Protein AF-A0A7C1VDJ4-F1 (afdb_monomer_lite)

Foldseek 3Di:
DEAEDADDQVPDQFQEEEAEDALQLDQDDDRSVVCCVVQVVVSVVSVVCSVVSNDDQLAWDWDQRPDPPNRIYIYQHQYHDLQAAGDVVSLLSSLVNVLVVCVVVVGAEYEYEQRRPDSNPDDSVSSVVSNCVSCVVVVVRHHYYYHDPPRPPVPPPPLVPPQDQDLLNLQLLVVLVVCVVVVDFDFPLNSQVSSVVSVVVPDPPVFDWDQDPSGTDGPCVLVVVSSCDSHAWHWDNVDPDRGTTIDGDPDDDVNVVSVVSNVVVVVVVVVVVVVVVD

Structure (mmCIF, N/CA/C/O backbone):
data_AF-A0A7C1VDJ4-F1
#
_entry.id   AF-A0A7C1VDJ4-F1
#
loop_
_atom_site.group_PDB
_atom_site.id
_atom_site.type_symbol
_atom_site.label_atom_id
_atom_site.label_alt_id
_atom_site.label_comp_id
_atom_site.label_asym_id
_atom_site.label_entity_id
_atom_site.label_seq_id
_atom_site.pdbx_PDB_ins_code
_atom_site.Cartn_x
_atom_site.Cartn_y
_atom_site.Cartn_z
_atom_site.occupancy
_atom_site.B_iso_or_equiv
_atom_site.auth_seq_id
_atom_site.auth_comp_id
_atom_site.auth_asym_id
_atom_site.auth_atom_id
_atom_site.pdbx_PDB_model_num
ATOM 1 N N . MET A 1 1 ? -9.785 18.356 2.093 1.00 86.88 1 MET A N 1
ATOM 2 C CA . MET A 1 1 ? -10.284 18.302 0.698 1.00 86.88 1 MET A CA 1
ATOM 3 C C . MET A 1 1 ? -10.187 16.862 0.212 1.00 86.88 1 MET A C 1
ATOM 5 O O . MET A 1 1 ? -9.186 16.226 0.522 1.00 86.88 1 MET A O 1
ATOM 9 N N . LEU A 1 2 ? -11.182 16.347 -0.523 1.00 96.06 2 LEU A N 1
ATOM 10 C CA . LEU A 1 2 ? -11.165 14.986 -1.083 1.00 96.06 2 LEU A CA 1
ATOM 11 C C . LEU A 1 2 ? -10.738 15.019 -2.556 1.00 96.06 2 LEU A C 1
ATOM 13 O O . LEU A 1 2 ? -11.288 15.781 -3.349 1.00 96.06 2 LEU A O 1
ATOM 17 N N . ARG A 1 3 ? -9.733 14.216 -2.921 1.00 96.50 3 ARG A N 1
ATOM 18 C CA . ARG A 1 3 ? -9.173 14.142 -4.278 1.00 96.50 3 ARG A CA 1
ATOM 19 C C . ARG A 1 3 ? -9.035 12.700 -4.744 1.00 96.50 3 ARG A C 1
ATOM 21 O O . ARG A 1 3 ? -8.789 11.799 -3.946 1.00 96.50 3 ARG A O 1
ATOM 28 N N . TYR A 1 4 ? -9.126 12.513 -6.056 1.00 92.06 4 TYR A N 1
ATOM 29 C CA . TYR A 1 4 ? -8.889 11.237 -6.722 1.00 92.06 4 TYR A CA 1
ATOM 30 C C . TYR A 1 4 ? -7.533 11.229 -7.417 1.00 92.06 4 TYR A C 1
ATOM 32 O O . TYR A 1 4 ? -7.105 12.240 -7.971 1.00 92.06 4 TYR A O 1
ATOM 40 N N . THR A 1 5 ? -6.862 10.081 -7.405 1.00 90.25 5 THR A N 1
ATOM 41 C CA . THR A 1 5 ? -5.617 9.873 -8.145 1.00 90.25 5 THR A CA 1
ATOM 42 C C . THR A 1 5 ? -5.463 8.423 -8.594 1.00 90.25 5 THR A C 1
ATOM 44 O O . THR A 1 5 ? -6.216 7.537 -8.196 1.00 90.25 5 THR A O 1
ATOM 47 N N . THR A 1 6 ? -4.446 8.165 -9.407 1.00 86.25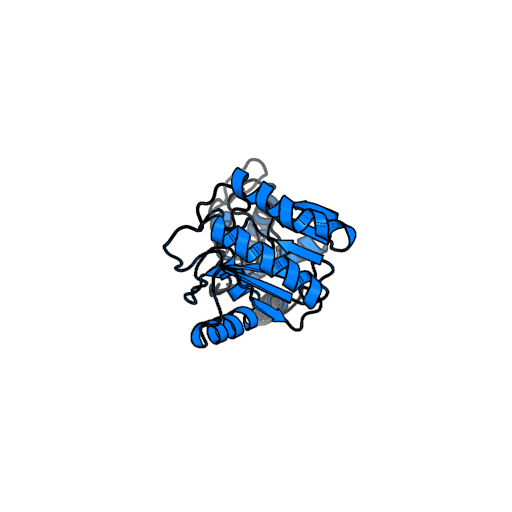 6 THR A N 1
ATOM 48 C CA . THR A 1 6 ? -3.985 6.820 -9.759 1.00 86.25 6 THR A CA 1
ATOM 49 C C . THR A 1 6 ? -2.490 6.728 -9.470 1.00 86.25 6 THR A C 1
ATOM 51 O O . THR A 1 6 ? -1.779 7.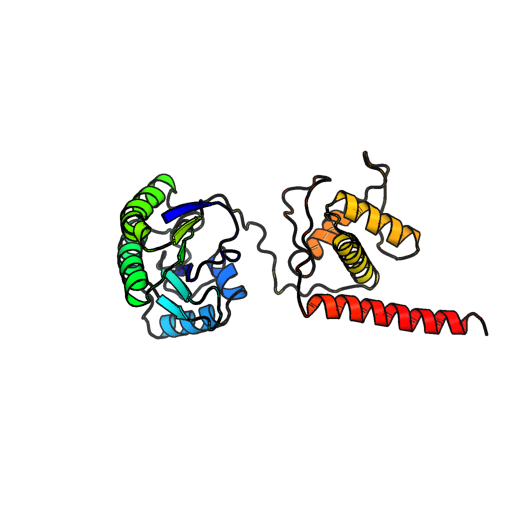729 -9.542 1.00 86.25 6 THR A O 1
ATOM 54 N N . GLY A 1 7 ? -1.983 5.545 -9.126 1.00 82.38 7 GLY A N 1
ATOM 55 C CA . GLY A 1 7 ? -0.563 5.383 -8.815 1.00 82.38 7 GLY A CA 1
ATOM 56 C C . GLY A 1 7 ? -0.295 4.428 -7.661 1.00 82.38 7 GLY A C 1
ATOM 57 O O . GLY A 1 7 ? -1.191 3.734 -7.179 1.00 82.38 7 GLY A O 1
ATOM 58 N N . ASN A 1 8 ? 0.959 4.416 -7.214 1.00 85.00 8 ASN A N 1
ATOM 59 C CA . ASN A 1 8 ? 1.379 3.632 -6.065 1.00 85.00 8 ASN A CA 1
ATOM 60 C C . ASN A 1 8 ? 1.047 4.382 -4.771 1.00 85.00 8 ASN A C 1
ATOM 62 O O . ASN A 1 8 ? 1.641 5.413 -4.479 1.00 85.00 8 ASN A O 1
ATOM 66 N N . ILE A 1 9 ? 0.150 3.838 -3.954 1.00 92.06 9 ILE A N 1
ATOM 67 C CA . ILE A 1 9 ? -0.199 4.436 -2.659 1.00 92.06 9 ILE A CA 1
ATOM 68 C C . ILE A 1 9 ? 0.998 4.584 -1.710 1.00 92.06 9 ILE A C 1
ATOM 70 O O . ILE A 1 9 ? 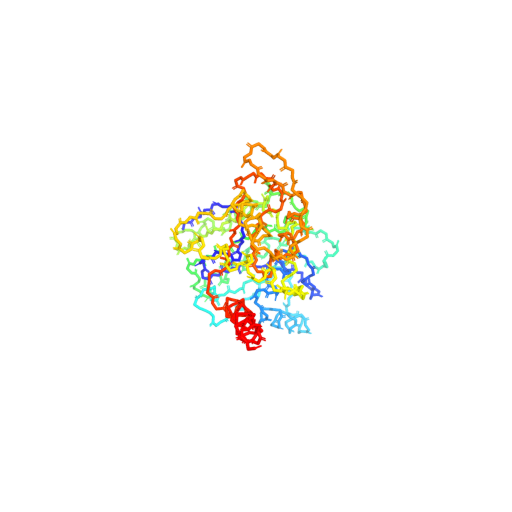1.020 5.499 -0.896 1.00 92.06 9 ILE A O 1
ATOM 74 N N . LEU A 1 10 ? 2.018 3.725 -1.835 1.00 89.50 10 LEU A N 1
ATOM 75 C CA . LEU A 1 10 ? 3.226 3.788 -1.009 1.00 89.50 10 LEU A CA 1
ATOM 76 C C . LEU A 1 10 ? 4.110 5.004 -1.317 1.00 89.50 10 LEU A C 1
ATOM 78 O O . LEU A 1 10 ? 5.011 5.289 -0.537 1.00 89.50 10 LEU A O 1
ATOM 82 N N . SER A 1 11 ? 3.892 5.695 -2.442 1.00 86.19 11 SER A N 1
ATOM 83 C CA . SER A 1 11 ? 4.585 6.950 -2.763 1.00 86.19 11 SER A CA 1
ATOM 84 C C . SER A 1 11 ? 3.803 8.188 -2.328 1.00 86.19 11 SER A C 1
ATOM 86 O O . SER A 1 11 ? 4.120 9.284 -2.773 1.00 86.19 11 SER A O 1
ATOM 88 N N . SER A 1 12 ? 2.733 8.023 -1.551 1.00 88.50 12 SER A N 1
ATOM 89 C CA . SER A 1 12 ? 1.979 9.152 -1.022 1.00 88.50 12 SER A CA 1
ATOM 90 C C . SER A 1 12 ? 2.692 9.767 0.178 1.00 88.50 12 SER A C 1
ATOM 92 O O . SER A 1 12 ? 3.074 9.054 1.104 1.00 88.50 12 SER A O 1
ATOM 94 N N . ASP A 1 13 ? 2.761 11.097 0.191 1.00 91.31 13 ASP A N 1
ATOM 95 C CA . ASP A 1 13 ? 3.322 11.886 1.291 1.00 91.31 13 ASP A CA 1
ATOM 96 C C . ASP A 1 13 ? 2.289 12.218 2.393 1.00 91.31 13 ASP A C 1
ATOM 98 O O . ASP A 1 13 ? 2.483 13.137 3.189 1.00 91.31 13 ASP A O 1
ATOM 102 N N . ASN A 1 14 ? 1.177 11.477 2.454 1.00 96.00 14 ASN A N 1
ATOM 103 C CA . ASN A 1 14 ? 0.144 11.682 3.468 1.00 96.00 14 ASN A CA 1
ATOM 104 C C . ASN A 1 14 ? 0.548 11.080 4.821 1.00 96.00 14 ASN A C 1
ATOM 106 O O . ASN A 1 14 ? 1.234 10.059 4.893 1.00 96.00 14 ASN A O 1
ATOM 110 N N . GLN A 1 15 ? 0.070 11.694 5.905 1.00 97.75 15 GLN A N 1
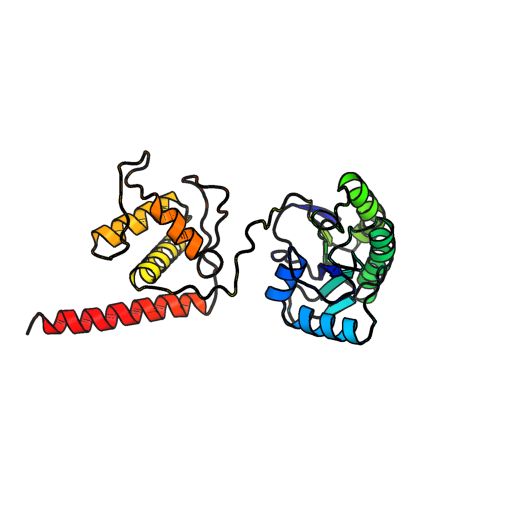ATOM 111 C CA . GLN A 1 15 ? 0.368 11.301 7.282 1.00 97.75 15 GLN A CA 1
ATOM 112 C C . GLN A 1 15 ? -0.048 9.852 7.565 1.00 97.75 15 GLN A C 1
ATOM 114 O O . GLN A 1 15 ? 0.661 9.138 8.275 1.00 97.75 15 GLN A O 1
ATOM 119 N N . ALA A 1 16 ? -1.171 9.408 6.998 1.00 98.56 16 ALA A N 1
ATOM 120 C CA . ALA A 1 16 ? -1.655 8.042 7.124 1.00 98.56 16 ALA A CA 1
ATOM 121 C C . ALA A 1 16 ? -1.856 7.357 5.767 1.00 98.56 16 ALA A C 1
ATOM 123 O O . ALA A 1 16 ? -2.419 7.938 4.838 1.00 98.56 16 ALA A O 1
ATOM 124 N N . LEU A 1 17 ? -1.476 6.080 5.666 1.00 98.62 17 LEU A N 1
ATOM 125 C CA . LEU A 1 17 ? -1.807 5.237 4.510 1.00 98.62 17 LEU A CA 1
ATOM 126 C C . LEU A 1 17 ? -2.679 4.056 4.933 1.00 98.62 17 LEU A C 1
ATOM 128 O O . LEU A 1 17 ? -2.393 3.376 5.922 1.00 98.62 17 LEU A O 1
ATOM 132 N N . VAL A 1 18 ? -3.711 3.761 4.147 1.00 98.69 18 VAL A N 1
ATOM 133 C CA . VAL A 1 18 ? -4.588 2.612 4.387 1.00 98.69 18 VAL A CA 1
ATOM 134 C C . VAL A 1 18 ? -4.088 1.377 3.637 1.00 98.69 18 VAL A C 1
ATOM 136 O O . VAL A 1 18 ? -3.919 1.383 2.418 1.00 98.69 18 VAL A O 1
ATOM 139 N N . ASN A 1 19 ? -3.919 0.281 4.371 1.00 98.06 19 ASN A N 1
ATOM 140 C CA . ASN A 1 19 ? -3.577 -1.040 3.857 1.00 98.06 19 ASN A CA 1
ATOM 141 C C . ASN A 1 19 ? -4.794 -1.969 3.928 1.00 98.06 19 ASN A C 1
ATOM 143 O O . ASN A 1 19 ? -5.348 -2.177 5.002 1.00 98.06 19 ASN A O 1
ATOM 147 N N . THR A 1 20 ? -5.209 -2.598 2.826 1.00 96.50 20 THR A N 1
ATOM 148 C CA . THR A 1 20 ? -6.323 -3.561 2.882 1.00 96.50 20 THR A CA 1
ATOM 149 C C . THR A 1 20 ? -5.832 -4.950 3.284 1.00 96.50 20 THR A C 1
ATOM 151 O O . THR A 1 20 ? -5.082 -5.579 2.537 1.00 96.50 20 THR A O 1
ATOM 154 N N . VAL A 1 21 ? -6.323 -5.479 4.402 1.00 97.19 21 VAL A N 1
ATOM 155 C CA . VAL A 1 21 ? -5.896 -6.776 4.954 1.00 97.19 21 VAL A CA 1
ATOM 156 C C . VAL A 1 21 ? -7.051 -7.780 5.033 1.00 97.19 21 VAL A C 1
ATOM 158 O O . VAL A 1 21 ? -8.202 -7.475 4.703 1.00 97.19 21 VAL A O 1
ATOM 161 N N . ASN A 1 22 ? -6.737 -9.009 5.447 1.00 96.94 22 ASN A N 1
ATOM 162 C CA . ASN A 1 22 ? -7.727 -9.998 5.879 1.00 96.94 22 ASN A CA 1
ATOM 163 C C . ASN A 1 22 ? -7.675 -10.201 7.403 1.00 96.94 22 ASN A C 1
ATOM 165 O O . ASN A 1 22 ? -6.884 -9.551 8.079 1.00 96.94 22 ASN A O 1
ATOM 169 N N . THR A 1 23 ? -8.492 -11.097 7.953 1.00 96.25 23 THR A N 1
ATOM 170 C CA . THR A 1 23 ? -8.506 -11.405 9.395 1.00 96.25 23 THR A CA 1
ATOM 171 C C . THR A 1 23 ? -7.812 -12.731 9.727 1.00 96.25 23 THR A C 1
ATOM 173 O O . THR A 1 23 ? -8.034 -13.272 10.802 1.00 96.25 23 THR A O 1
ATOM 176 N N . VAL A 1 24 ? -7.025 -13.302 8.804 1.00 94.94 24 VAL A N 1
ATOM 177 C CA . VAL A 1 24 ? -6.322 -14.591 8.992 1.00 94.94 24 VAL A CA 1
ATOM 178 C C . VAL A 1 24 ? -4.799 -14.475 8.860 1.00 94.94 24 VAL A C 1
ATOM 180 O O . VAL A 1 24 ? -4.116 -15.483 8.719 1.00 94.94 24 VAL A O 1
ATOM 183 N N . GLY A 1 25 ? -4.249 -13.257 8.870 1.00 92.62 25 GLY A N 1
ATOM 184 C CA . GLY A 1 25 ? -2.805 -13.037 8.978 1.00 92.62 25 GLY A CA 1
ATOM 185 C C . GLY A 1 25 ? -2.019 -13.138 7.671 1.00 92.62 25 GLY A C 1
ATOM 186 O O . GLY A 1 25 ? -0.794 -13.190 7.701 1.00 92.62 25 GLY A O 1
ATOM 187 N N . VAL A 1 26 ? -2.665 -13.165 6.500 1.00 90.56 26 VAL A N 1
ATOM 188 C CA . VAL A 1 26 ? -1.950 -13.419 5.232 1.00 90.56 26 VAL A CA 1
ATOM 189 C C . VAL A 1 26 ? -1.782 -12.152 4.392 1.00 90.56 26 VAL A C 1
ATOM 191 O O . VAL A 1 26 ? -2.720 -11.728 3.723 1.00 90.56 26 VAL A O 1
ATOM 194 N N . MET A 1 27 ? -0.570 -11.597 4.315 1.00 87.81 27 MET A N 1
ATOM 195 C CA . MET A 1 27 ? -0.218 -10.496 3.396 1.00 87.81 27 MET A CA 1
ATOM 196 C C . MET A 1 27 ? 0.566 -10.999 2.169 1.00 87.81 27 MET A C 1
ATOM 198 O O . MET A 1 27 ? 1.715 -10.634 1.951 1.00 87.81 27 MET A O 1
ATOM 202 N N . GLY A 1 28 ? -0.030 -11.908 1.390 1.00 79.19 28 GLY A N 1
ATOM 203 C CA . GLY A 1 28 ? 0.685 -12.651 0.337 1.00 79.19 28 GLY A CA 1
ATOM 204 C C . GLY A 1 28 ? 0.604 -12.089 -1.087 1.00 79.19 28 GLY A C 1
ATOM 205 O O . GLY A 1 28 ? 1.274 -12.614 -1.968 1.00 79.19 28 GLY A O 1
ATOM 206 N N . LYS A 1 29 ? -0.241 -11.084 -1.356 1.00 78.44 29 LYS A N 1
ATOM 207 C CA . LYS A 1 29 ? -0.402 -10.509 -2.705 1.00 78.44 29 LYS A CA 1
ATOM 208 C C . LYS A 1 29 ? -1.000 -9.105 -2.700 1.00 78.44 29 LYS A C 1
ATOM 210 O O . LYS A 1 29 ? -1.704 -8.734 -1.760 1.00 78.44 29 LYS A O 1
ATOM 215 N N . GLY A 1 30 ? -0.816 -8.395 -3.815 1.00 83.62 30 GLY A N 1
ATOM 216 C CA . GLY A 1 30 ? -1.350 -7.050 -4.036 1.00 83.62 30 GLY A CA 1
ATOM 217 C C . GLY A 1 30 ? -0.847 -6.055 -2.992 1.00 83.62 30 GLY A C 1
ATOM 218 O O . GLY A 1 30 ? 0.213 -6.254 -2.408 1.00 83.62 30 GLY A O 1
ATOM 219 N N . ILE A 1 31 ? -1.659 -5.035 -2.713 1.00 87.75 31 ILE A N 1
ATOM 220 C CA . ILE A 1 31 ? -1.323 -3.950 -1.784 1.00 87.75 31 ILE A CA 1
ATOM 221 C C . ILE A 1 31 ? -0.826 -4.446 -0.415 1.00 87.75 31 ILE A C 1
ATOM 223 O O . ILE A 1 31 ? 0.194 -3.963 0.058 1.00 87.75 31 ILE A O 1
ATOM 227 N N . ALA A 1 32 ? -1.445 -5.478 0.171 1.00 88.94 32 ALA A N 1
ATOM 228 C CA . ALA A 1 32 ? -1.027 -6.018 1.467 1.00 88.94 32 ALA A CA 1
ATOM 229 C C . ALA A 1 32 ? 0.431 -6.500 1.469 1.00 88.94 32 ALA A C 1
ATOM 231 O O . ALA A 1 32 ? 1.170 -6.245 2.417 1.00 88.94 32 ALA A O 1
ATOM 232 N N . LEU A 1 33 ? 0.860 -7.166 0.392 1.00 89.06 33 LEU A N 1
ATOM 233 C CA . LEU A 1 33 ? 2.248 -7.601 0.248 1.00 89.06 33 LEU A CA 1
ATOM 234 C C . LEU A 1 33 ? 3.191 -6.401 0.099 1.00 89.06 33 LEU A C 1
ATOM 236 O O . LEU A 1 33 ? 4.257 -6.384 0.711 1.00 89.06 33 LEU A O 1
ATOM 240 N N . SER A 1 34 ? 2.794 -5.388 -0.675 1.00 85.69 34 SER A N 1
ATOM 241 C CA . SER A 1 34 ? 3.589 -4.170 -0.860 1.00 85.69 34 SER A CA 1
ATOM 242 C C . SER A 1 34 ? 3.792 -3.429 0.473 1.00 85.69 34 SER A C 1
ATOM 244 O O . SER A 1 34 ? 4.916 -3.038 0.778 1.00 85.69 34 SER A O 1
ATOM 246 N N . PHE A 1 35 ? 2.760 -3.333 1.321 1.00 91.06 35 PHE A N 1
ATOM 247 C CA . PHE A 1 35 ? 2.872 -2.767 2.675 1.00 91.06 35 PHE A CA 1
ATOM 248 C C . PHE A 1 35 ? 3.750 -3.610 3.604 1.00 91.06 35 PHE A C 1
ATOM 250 O O . PHE A 1 35 ? 4.606 -3.050 4.282 1.00 91.06 35 PHE A O 1
ATOM 257 N N . LYS A 1 36 ? 3.599 -4.942 3.603 1.00 88.50 36 LYS A N 1
ATOM 258 C CA . LYS A 1 36 ? 4.464 -5.849 4.380 1.00 88.50 36 LYS A CA 1
ATOM 259 C C . LYS A 1 36 ? 5.946 -5.659 4.042 1.00 88.50 36 LYS A C 1
ATOM 261 O O . LYS A 1 36 ? 6.786 -5.653 4.936 1.00 88.50 36 LYS A O 1
ATOM 266 N N . ASN A 1 37 ? 6.263 -5.501 2.758 1.00 83.75 37 ASN A N 1
ATOM 267 C CA . ASN A 1 37 ? 7.638 -5.311 2.301 1.00 83.75 37 ASN A CA 1
ATOM 268 C C . ASN A 1 37 ? 8.174 -3.906 2.615 1.00 83.75 37 ASN A C 1
ATOM 270 O O . ASN A 1 37 ? 9.347 -3.767 2.952 1.00 83.75 37 ASN A O 1
ATOM 274 N N . ALA A 1 38 ? 7.336 -2.874 2.489 1.00 83.62 38 ALA A N 1
ATOM 275 C CA . ALA A 1 38 ? 7.730 -1.488 2.738 1.00 83.62 38 ALA A CA 1
ATOM 276 C C . ALA A 1 38 ? 7.861 -1.164 4.235 1.00 83.62 38 ALA A C 1
ATOM 278 O O . ALA A 1 38 ? 8.750 -0.408 4.622 1.00 83.62 38 ALA A O 1
ATOM 279 N N . PHE A 1 39 ? 7.012 -1.759 5.076 1.00 88.75 39 PHE A N 1
ATOM 280 C CA . PHE A 1 39 ? 6.924 -1.465 6.504 1.00 88.75 39 PHE A CA 1
ATOM 281 C C . PHE A 1 39 ? 6.935 -2.761 7.334 1.00 88.75 39 PHE A C 1
ATOM 283 O O . PHE A 1 39 ? 5.879 -3.238 7.751 1.00 88.75 39 PHE A O 1
ATOM 290 N N . PRO A 1 40 ? 8.114 -3.338 7.639 1.00 87.75 40 PRO A N 1
ATOM 291 C CA . PRO A 1 40 ? 8.207 -4.589 8.401 1.00 87.75 40 PRO A CA 1
ATOM 292 C C . PRO A 1 40 ? 7.517 -4.546 9.775 1.00 87.75 40 PRO A C 1
ATOM 294 O O . PRO A 1 40 ? 6.950 -5.548 10.210 1.00 87.75 40 PRO A O 1
ATOM 297 N N . ILE A 1 41 ? 7.509 -3.378 10.434 1.00 90.19 41 ILE A N 1
ATOM 298 C CA . ILE A 1 41 ? 6.800 -3.164 11.706 1.00 90.19 41 ILE A CA 1
ATOM 299 C C . ILE A 1 41 ? 5.288 -3.396 11.575 1.00 90.19 41 ILE A C 1
ATOM 301 O O . ILE A 1 41 ? 4.665 -3.927 12.488 1.00 90.19 41 ILE A O 1
ATOM 305 N N . VAL A 1 42 ? 4.703 -3.073 10.417 1.00 91.62 42 VAL A N 1
ATOM 306 C CA . VAL A 1 42 ? 3.269 -3.259 10.165 1.00 91.62 42 VAL A CA 1
ATOM 307 C C . VAL A 1 42 ? 2.916 -4.737 10.121 1.00 91.62 42 VAL A C 1
ATOM 309 O O . VAL A 1 42 ? 1.903 -5.125 10.691 1.00 91.62 42 VAL A O 1
ATOM 312 N N . ASP A 1 43 ? 3.739 -5.568 9.472 1.00 92.69 43 ASP A N 1
ATOM 313 C CA . ASP A 1 43 ? 3.516 -7.019 9.465 1.00 92.69 43 ASP A CA 1
ATOM 314 C C . ASP A 1 43 ? 3.678 -7.590 10.875 1.00 92.69 43 ASP A C 1
ATOM 316 O O . ASP A 1 43 ? 2.829 -8.361 11.305 1.00 92.69 43 ASP A O 1
ATOM 320 N N . TYR A 1 44 ? 4.696 -7.164 11.627 1.00 94.81 44 TYR A N 1
ATOM 321 C CA . TYR A 1 44 ? 4.898 -7.614 13.006 1.00 94.81 44 TYR A CA 1
ATOM 322 C C . TYR A 1 44 ? 3.681 -7.331 13.910 1.00 94.81 44 TYR A C 1
ATOM 324 O O . TYR A 1 44 ? 3.116 -8.266 14.485 1.00 94.81 44 TYR A O 1
ATOM 332 N N . GLU A 1 45 ? 3.231 -6.075 13.982 1.00 97.50 45 GLU A N 1
ATOM 333 C CA . GLU A 1 45 ? 2.080 -5.673 14.808 1.00 97.50 45 GLU A CA 1
ATOM 334 C C . GLU A 1 45 ? 0.765 -6.289 14.310 1.00 97.50 45 GLU A C 1
ATOM 336 O O . GLU A 1 45 ? -0.109 -6.664 15.094 1.00 97.50 45 GLU A O 1
ATOM 341 N N . TYR A 1 46 ? 0.621 -6.464 12.996 1.00 97.38 46 TYR A N 1
ATOM 342 C CA . TYR A 1 46 ? -0.523 -7.160 12.420 1.00 97.38 46 TYR A CA 1
ATOM 343 C C . TYR A 1 46 ? -0.558 -8.642 12.818 1.00 97.38 46 TYR A C 1
ATOM 345 O O . TYR A 1 46 ? -1.600 -9.133 13.249 1.00 97.38 46 TYR A O 1
ATOM 353 N N . GLN A 1 47 ? 0.564 -9.367 12.724 1.00 97.12 47 GLN A N 1
ATOM 354 C CA . GLN A 1 47 ? 0.626 -10.777 13.135 1.00 97.12 47 GLN A CA 1
ATOM 355 C C . GLN A 1 47 ? 0.358 -10.946 14.632 1.00 97.12 47 GLN A C 1
ATOM 357 O O . GLN A 1 47 ? -0.285 -11.918 15.031 1.00 97.12 47 GLN A O 1
ATOM 362 N N . LYS A 1 48 ? 0.842 -10.015 15.460 1.00 97.75 48 LYS A N 1
ATOM 363 C CA . LYS A 1 48 ? 0.569 -10.002 16.898 1.00 97.75 48 LYS A CA 1
ATOM 364 C C . LYS A 1 48 ? -0.936 -9.878 17.170 1.00 97.75 48 LYS A C 1
ATOM 366 O O . LYS A 1 48 ? -1.512 -10.783 17.768 1.00 97.75 48 LYS A O 1
ATOM 371 N N . ALA A 1 49 ? -1.583 -8.862 16.602 1.00 97.25 49 ALA A N 1
ATOM 372 C CA . ALA A 1 49 ? -3.022 -8.641 16.757 1.00 97.25 49 ALA A CA 1
ATOM 373 C C . ALA A 1 49 ? -3.881 -9.789 16.183 1.00 97.25 49 ALA A C 1
ATOM 375 O O . ALA A 1 49 ? -4.979 -10.065 16.669 1.00 97.25 49 ALA A O 1
ATOM 376 N N . ILE A 1 50 ? -3.394 -10.497 15.156 1.00 96.94 50 ILE A N 1
ATOM 377 C CA . ILE A 1 50 ? -4.042 -11.715 14.641 1.00 96.94 50 ILE A CA 1
ATOM 378 C C . ILE A 1 50 ? -4.016 -12.840 15.679 1.00 96.94 50 ILE A C 1
ATOM 380 O O . ILE A 1 50 ? -5.039 -13.493 15.879 1.00 96.94 50 ILE A O 1
ATOM 384 N N . LYS A 1 51 ? -2.880 -13.062 16.354 1.00 95.88 51 LYS A N 1
ATOM 385 C CA . LYS A 1 51 ? -2.761 -14.077 17.416 1.00 95.88 51 LYS A CA 1
ATOM 386 C C . LYS A 1 51 ? -3.639 -13.749 18.623 1.00 95.88 51 LYS A C 1
ATOM 388 O O . LYS A 1 51 ? -4.185 -14.658 19.235 1.00 95.88 51 LYS A O 1
ATOM 393 N N . GLU A 1 52 ? -3.797 -12.464 18.920 1.00 96.06 52 GLU A N 1
ATOM 394 C CA . GLU A 1 52 ? -4.642 -11.954 20.007 1.00 96.06 52 GLU A CA 1
ATOM 395 C C . GLU A 1 52 ? -6.139 -11.903 19.622 1.00 96.06 52 GLU A C 1
ATOM 397 O O . GLU A 1 52 ? -6.998 -11.648 20.462 1.00 96.06 52 GLU A O 1
ATOM 402 N N . GLY A 1 53 ? -6.490 -12.198 18.362 1.00 93.50 53 GLY A N 1
ATOM 403 C CA . GLY A 1 53 ? -7.879 -12.222 17.891 1.00 93.50 53 GLY A CA 1
ATOM 404 C C . GLY A 1 53 ? -8.521 -10.834 17.767 1.00 93.50 53 GLY A C 1
ATOM 405 O O . GLY A 1 53 ? -9.752 -10.714 17.736 1.00 93.50 53 GLY A O 1
ATOM 406 N N . GLU A 1 54 ? -7.705 -9.784 17.691 1.00 93.88 54 GLU A N 1
ATOM 407 C CA . GLU A 1 54 ? -8.149 -8.389 17.693 1.00 93.88 54 GLU A CA 1
ATOM 408 C C . GLU A 1 54 ? -8.589 -7.905 16.308 1.00 93.88 54 GLU A C 1
ATOM 410 O O . GLU A 1 54 ? -9.481 -7.059 16.195 1.00 93.88 54 GLU A O 1
ATOM 415 N N . ILE A 1 55 ? -8.009 -8.476 15.246 1.00 96.62 55 ILE A N 1
ATOM 416 C CA . ILE A 1 55 ? -8.318 -8.105 13.864 1.00 96.62 55 ILE A CA 1
ATOM 417 C C . ILE A 1 55 ? -9.653 -8.712 13.434 1.00 96.62 55 ILE A C 1
ATOM 419 O O . ILE A 1 55 ? -9.777 -9.917 13.194 1.00 96.62 55 ILE A O 1
ATOM 423 N N . LYS A 1 56 ? -10.657 -7.851 13.262 1.00 95.81 56 LYS A N 1
ATOM 424 C CA . LYS A 1 56 ? -12.005 -8.223 12.825 1.00 95.81 56 LYS A CA 1
ATOM 425 C C . LYS A 1 56 ? -12.482 -7.278 11.733 1.00 95.81 56 LYS A C 1
ATOM 427 O O . LYS A 1 56 ? -12.095 -6.120 11.671 1.00 95.81 56 LYS A O 1
ATOM 432 N N . VAL A 1 57 ? -13.353 -7.779 10.863 1.00 95.94 57 VAL A N 1
ATOM 433 C CA . VAL A 1 57 ? -14.066 -6.909 9.922 1.00 95.94 57 VAL A CA 1
ATOM 434 C C . VAL A 1 57 ? -14.860 -5.861 10.698 1.00 95.94 57 VAL A C 1
ATOM 436 O O . VAL A 1 57 ? -15.485 -6.201 11.701 1.00 95.94 57 VAL A O 1
ATOM 439 N N . GLY A 1 58 ? -14.842 -4.623 10.206 1.00 94.50 58 GLY A N 1
ATOM 440 C CA . GLY A 1 58 ? -15.486 -3.488 10.861 1.00 94.50 58 GLY A CA 1
ATOM 441 C C . GLY A 1 58 ? -14.639 -2.841 11.953 1.00 94.50 58 GLY A C 1
ATOM 442 O O . GLY A 1 58 ? -15.122 -1.922 12.598 1.00 94.50 58 GLY A O 1
ATOM 443 N N . ARG A 1 59 ? -13.401 -3.310 12.164 1.00 96.25 59 ARG A N 1
ATOM 444 C CA . ARG A 1 59 ? -12.441 -2.689 13.074 1.00 96.25 59 ARG A CA 1
ATOM 445 C C . ARG A 1 59 ? -11.105 -2.481 12.374 1.00 96.25 59 ARG A C 1
ATOM 447 O O . ARG A 1 59 ? -10.480 -3.455 11.948 1.00 96.25 59 ARG A O 1
ATOM 454 N N . VAL A 1 60 ? -10.675 -1.235 12.230 1.00 98.19 60 VAL A N 1
ATOM 455 C CA . VAL A 1 60 ? -9.354 -0.914 11.687 1.00 98.19 60 VAL A CA 1
ATOM 456 C C . VAL A 1 60 ? -8.291 -1.051 12.775 1.00 98.19 60 VAL A C 1
ATOM 458 O O . VAL A 1 60 ? -8.561 -0.889 13.962 1.00 98.19 60 VAL A O 1
ATOM 461 N N . GLN A 1 61 ? -7.064 -1.369 12.375 1.00 98.44 61 GLN A N 1
ATOM 462 C CA . GLN A 1 61 ? -5.908 -1.358 13.268 1.00 98.44 61 GLN A CA 1
ATOM 463 C C . GLN A 1 61 ? -4.979 -0.226 12.837 1.00 98.44 61 GLN A C 1
ATOM 465 O O . GLN A 1 61 ? -4.485 -0.232 11.709 1.00 98.44 61 GLN A O 1
ATOM 470 N N . VAL A 1 62 ? -4.733 0.723 13.736 1.00 98.44 62 VAL A N 1
ATOM 471 C CA . VAL A 1 62 ? -3.810 1.842 13.517 1.00 98.44 62 VAL A CA 1
ATOM 472 C C . VAL A 1 62 ? -2.443 1.483 14.095 1.00 98.44 62 VAL A C 1
ATOM 474 O O . VAL A 1 62 ? -2.333 1.125 15.264 1.00 98.44 62 VAL A O 1
ATOM 477 N N . ILE A 1 63 ? -1.397 1.574 13.277 1.00 98.19 63 ILE A N 1
ATOM 478 C CA . ILE A 1 63 ? -0.011 1.288 13.665 1.00 98.19 63 ILE A CA 1
ATOM 479 C C . ILE A 1 63 ? 0.827 2.540 13.426 1.00 98.19 63 ILE A C 1
ATOM 481 O O . ILE A 1 63 ? 0.812 3.093 12.327 1.00 98.19 63 ILE A O 1
ATOM 485 N N . LYS A 1 64 ? 1.590 2.966 14.436 1.00 96.56 64 LYS A N 1
ATOM 486 C CA . LYS A 1 64 ? 2.555 4.064 14.313 1.00 96.56 64 LYS A CA 1
ATOM 487 C C . LYS A 1 64 ? 3.878 3.541 13.743 1.00 96.56 64 LYS A C 1
ATOM 489 O O . LYS A 1 64 ? 4.414 2.553 14.238 1.00 96.56 64 LYS A O 1
ATOM 494 N N . THR A 1 65 ? 4.406 4.182 12.704 1.00 86.88 65 THR A N 1
ATOM 495 C CA . THR A 1 65 ? 5.596 3.707 11.961 1.00 86.88 65 THR A CA 1
ATOM 496 C C . THR A 1 65 ? 6.925 4.231 12.504 1.00 86.88 65 THR A C 1
ATOM 498 O O . THR A 1 65 ? 7.980 3.756 12.087 1.00 86.88 65 THR A O 1
ATOM 501 N N . ASN A 1 66 ? 6.884 5.226 13.398 1.00 87.69 66 ASN A N 1
ATOM 502 C CA . ASN A 1 66 ? 8.032 6.035 13.832 1.00 87.69 66 ASN A CA 1
ATOM 503 C C . ASN A 1 66 ? 8.747 6.791 12.690 1.00 87.69 66 ASN A C 1
ATOM 505 O O . ASN A 1 66 ? 9.885 7.227 12.856 1.00 87.69 66 ASN A O 1
ATOM 509 N N . LEU A 1 67 ? 8.092 6.953 11.538 1.00 81.81 67 LEU A N 1
ATOM 510 C CA . LEU A 1 67 ? 8.545 7.808 10.443 1.00 81.81 67 LEU A CA 1
ATOM 511 C C . LEU A 1 67 ? 7.856 9.172 10.525 1.00 81.81 67 LEU A C 1
ATOM 513 O O . LEU A 1 67 ? 6.785 9.297 11.113 1.00 81.81 67 LEU A O 1
ATOM 517 N N . ILE A 1 68 ? 8.458 10.182 9.891 1.00 84.06 68 ILE A N 1
ATOM 518 C CA . ILE A 1 68 ? 7.800 11.483 9.688 1.00 84.06 68 ILE A CA 1
ATOM 519 C C . ILE A 1 68 ? 6.579 11.291 8.780 1.00 84.06 68 ILE A C 1
ATOM 521 O O . ILE A 1 68 ? 5.484 11.726 9.116 1.00 84.06 68 ILE A O 1
ATOM 525 N N . THR A 1 69 ? 6.771 10.570 7.670 1.00 86.75 69 THR A N 1
ATOM 526 C CA . THR A 1 69 ? 5.714 10.246 6.713 1.00 86.75 69 THR A CA 1
ATOM 527 C C . THR A 1 69 ? 5.948 8.853 6.108 1.00 86.75 69 THR A C 1
ATOM 529 O O . THR A 1 69 ? 7.068 8.571 5.669 1.00 86.75 69 THR A O 1
ATOM 532 N N . PRO A 1 70 ? 4.925 7.983 6.055 1.00 95.19 70 PRO A N 1
ATOM 533 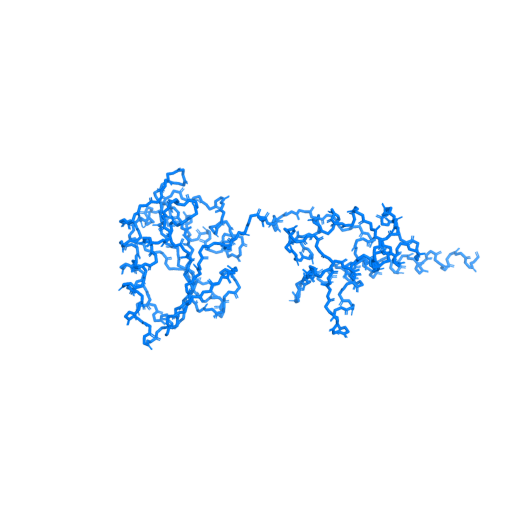C CA . PRO A 1 70 ? 3.661 8.122 6.779 1.00 95.19 70 PRO A CA 1
ATOM 534 C C . PRO A 1 70 ? 3.880 7.863 8.271 1.00 95.19 70 PRO A C 1
ATOM 536 O O . PRO A 1 70 ? 4.553 6.899 8.622 1.00 95.19 70 PRO A O 1
ATOM 539 N N . GLU A 1 71 ? 3.308 8.684 9.149 1.00 96.06 71 GLU A N 1
ATOM 540 C CA . GLU A 1 71 ? 3.334 8.467 10.604 1.00 96.06 71 GLU A CA 1
ATOM 541 C C . GLU A 1 71 ? 2.488 7.246 11.000 1.00 96.06 71 GLU A C 1
ATOM 543 O O . GLU A 1 71 ? 2.851 6.497 11.913 1.00 96.06 71 GLU A O 1
ATOM 548 N N . TYR A 1 72 ? 1.385 7.016 10.279 1.00 98.50 72 TYR A N 1
ATOM 549 C CA . TYR A 1 72 ? 0.429 5.951 10.559 1.00 98.50 72 TYR A CA 1
ATOM 550 C C . TYR A 1 72 ? 0.193 5.034 9.360 1.00 98.50 72 TYR A C 1
ATOM 552 O O . TYR A 1 72 ? 0.065 5.461 8.213 1.00 98.50 72 TYR A O 1
ATOM 560 N N . ILE A 1 73 ? 0.049 3.745 9.648 1.00 98.50 73 ILE A N 1
ATOM 561 C CA . ILE A 1 73 ? -0.472 2.756 8.708 1.00 98.50 73 ILE A CA 1
ATOM 562 C C . ILE A 1 73 ? -1.745 2.182 9.304 1.00 98.50 73 ILE A C 1
ATOM 564 O O . ILE A 1 73 ? -1.744 1.698 10.436 1.00 98.50 73 ILE A O 1
ATOM 568 N N . ILE A 1 74 ? -2.829 2.230 8.537 1.00 98.75 74 ILE A N 1
ATOM 569 C CA . ILE A 1 74 ? -4.138 1.756 8.978 1.00 98.75 74 ILE A CA 1
ATOM 570 C C . ILE A 1 74 ? -4.472 0.475 8.226 1.00 98.75 74 ILE A C 1
ATOM 572 O O . ILE A 1 74 ? -4.812 0.492 7.043 1.00 98.75 74 ILE A O 1
ATOM 576 N N . ASN A 1 75 ? -4.382 -0.656 8.916 1.00 98.62 75 ASN A N 1
ATOM 577 C CA . ASN A 1 75 ? -4.820 -1.938 8.389 1.00 98.62 75 ASN A CA 1
ATOM 578 C C . ASN A 1 75 ? -6.353 -1.990 8.411 1.00 98.62 75 ASN A C 1
ATOM 580 O O . ASN A 1 75 ? -6.973 -2.027 9.472 1.00 98.62 75 ASN A O 1
ATOM 584 N N . PHE A 1 76 ? -6.957 -2.023 7.227 1.00 98.56 76 PHE A N 1
ATOM 585 C CA . PHE A 1 76 ? -8.395 -2.070 6.995 1.00 98.56 76 PHE A CA 1
ATOM 586 C C . PHE A 1 76 ? -8.817 -3.490 6.584 1.00 98.56 76 PHE A C 1
ATOM 588 O O . PHE A 1 76 ? -8.524 -3.923 5.457 1.00 98.56 76 PHE A O 1
ATOM 595 N N . PRO A 1 77 ? -9.512 -4.258 7.444 1.00 97.94 77 PRO A N 1
ATOM 596 C CA . PRO A 1 77 ? -9.910 -5.624 7.120 1.00 97.94 77 PRO A CA 1
ATOM 597 C C . PRO A 1 77 ? -11.050 -5.665 6.095 1.00 97.94 77 PRO A C 1
ATOM 599 O O . PRO A 1 77 ? -12.227 -5.527 6.414 1.00 97.94 77 PRO A O 1
ATOM 602 N N . THR A 1 78 ? -10.704 -5.921 4.834 1.00 96.06 78 THR A N 1
ATOM 603 C CA . THR A 1 78 ? -11.678 -6.020 3.727 1.00 96.06 78 THR A CA 1
ATOM 604 C C . THR A 1 78 ? -12.153 -7.451 3.481 1.00 96.06 78 THR A C 1
ATOM 606 O O . THR A 1 78 ? -13.037 -7.681 2.656 1.00 96.06 78 THR A O 1
ATOM 609 N N . LYS A 1 79 ? -11.565 -8.444 4.156 1.00 94.31 79 LYS A N 1
ATOM 610 C CA . LYS A 1 79 ? -11.878 -9.868 3.988 1.00 94.31 79 LYS A CA 1
ATOM 611 C C . LYS A 1 79 ? -11.739 -10.614 5.304 1.00 94.31 79 LYS A C 1
ATOM 613 O O . LYS A 1 79 ? -10.840 -10.317 6.077 1.00 94.31 79 LYS A O 1
ATOM 618 N N . LYS A 1 80 ? -12.535 -11.669 5.495 1.00 92.88 80 LYS A N 1
ATOM 619 C CA . LYS A 1 80 ? -12.274 -12.652 6.556 1.00 92.88 80 LYS A CA 1
ATOM 620 C C . LYS A 1 80 ? -11.102 -13.551 6.161 1.00 92.88 80 LYS A C 1
ATOM 622 O O . LYS A 1 80 ? -9.992 -13.391 6.649 1.00 92.88 80 LYS A O 1
ATOM 627 N N . HIS A 1 81 ? -11.308 -14.407 5.162 1.00 91.31 81 HIS A N 1
ATOM 628 C CA . HIS A 1 81 ? -10.251 -15.242 4.592 1.00 91.31 81 HIS A CA 1
ATOM 629 C C . HIS A 1 81 ? -9.767 -14.682 3.248 1.00 91.31 81 HIS A C 1
ATOM 631 O O . HIS A 1 81 ? -10.567 -14.288 2.401 1.00 91.31 81 HIS A O 1
ATOM 637 N N . TRP A 1 82 ? -8.457 -14.725 2.989 1.00 86.06 82 TRP A N 1
ATOM 638 C CA . TRP A 1 82 ? -7.859 -14.213 1.745 1.00 86.06 82 TRP A CA 1
ATOM 639 C C . TRP A 1 82 ? -8.396 -14.846 0.438 1.00 86.06 82 TRP A C 1
ATOM 641 O O . TRP A 1 82 ? -8.356 -14.194 -0.611 1.00 86.06 82 TRP A O 1
ATOM 651 N N . ARG A 1 83 ? -8.922 -16.083 0.496 1.00 84.44 83 ARG A N 1
ATOM 652 C CA . ARG A 1 83 ? -9.498 -16.834 -0.637 1.00 84.44 83 ARG A CA 1
ATOM 653 C C . ARG A 1 83 ? -10.906 -16.369 -1.008 1.00 84.44 83 ARG A C 1
ATOM 655 O O . ARG A 1 83 ? -11.315 -16.530 -2.151 1.00 84.44 83 ARG A O 1
ATOM 662 N N . GLN A 1 84 ? -11.637 -15.787 -0.061 1.00 88.31 84 GLN A N 1
ATOM 663 C CA . GLN A 1 84 ? -13.016 -15.348 -0.264 1.00 88.31 84 GLN A CA 1
ATOM 664 C C . GLN A 1 84 ? -13.057 -13.923 -0.843 1.00 88.31 84 GLN A C 1
ATOM 666 O O . GLN A 1 84 ? -12.106 -13.152 -0.655 1.00 88.31 84 GLN A O 1
ATOM 671 N N . PRO A 1 85 ? -14.119 -13.549 -1.581 1.00 89.88 85 PRO A N 1
ATOM 672 C CA . PRO A 1 85 ? -14.324 -12.166 -2.002 1.00 89.88 85 PRO A CA 1
ATOM 673 C C . PRO A 1 85 ? -14.593 -11.250 -0.798 1.00 89.88 85 PRO A C 1
ATOM 675 O O . PRO A 1 85 ? -14.892 -11.707 0.307 1.00 89.88 85 PRO A O 1
ATOM 678 N N . SER A 1 86 ? -14.457 -9.945 -1.020 1.00 95.75 86 SER A N 1
ATOM 679 C CA . SER A 1 86 ? -14.895 -8.925 -0.067 1.00 95.75 86 SER A CA 1
ATOM 680 C C . SER A 1 86 ? -16.423 -8.767 -0.127 1.00 95.75 86 SER A C 1
ATOM 682 O O . SER A 1 86 ? -17.083 -9.327 -1.004 1.00 95.75 86 SER A O 1
ATOM 684 N N . LYS A 1 87 ? -16.999 -8.026 0.821 1.00 97.19 87 LYS A N 1
ATOM 685 C CA . LYS A 1 87 ? -18.436 -7.725 0.887 1.00 97.19 87 LYS A CA 1
ATOM 686 C C . LYS A 1 87 ? -18.620 -6.242 1.181 1.00 97.19 87 LYS A C 1
ATOM 688 O O . LYS A 1 87 ? -17.863 -5.699 1.977 1.00 97.19 87 LYS A O 1
ATOM 693 N N . LEU A 1 88 ? -19.652 -5.612 0.617 1.00 96.38 88 LEU A N 1
ATOM 694 C CA . LEU A 1 88 ? -19.929 -4.190 0.869 1.00 96.38 88 LEU A CA 1
ATOM 695 C C . LEU A 1 88 ? -20.115 -3.890 2.362 1.00 96.38 88 LEU A C 1
ATOM 697 O O . LEU A 1 88 ? -19.546 -2.923 2.842 1.00 96.38 88 LEU A O 1
ATOM 701 N N . GLY A 1 89 ? -20.778 -4.770 3.122 1.00 97.81 89 GLY A N 1
ATOM 702 C CA . GLY A 1 89 ? -20.915 -4.597 4.576 1.00 97.81 89 GLY A CA 1
ATOM 703 C C . GLY A 1 89 ? -19.585 -4.605 5.346 1.00 97.81 89 GLY A C 1
ATOM 704 O O . GLY A 1 89 ? -19.506 -4.066 6.445 1.00 97.81 89 GLY A O 1
ATOM 705 N N . TYR A 1 90 ? -18.519 -5.189 4.783 1.00 98.06 90 TYR A N 1
ATOM 706 C CA . TYR A 1 90 ? -17.179 -5.132 5.382 1.00 98.06 90 TYR A CA 1
ATOM 707 C C . TYR A 1 90 ? -16.546 -3.756 5.179 1.00 98.06 90 TYR A C 1
ATOM 709 O O . TYR A 1 90 ? -15.826 -3.274 6.045 1.00 98.06 90 TYR A O 1
ATOM 717 N N . ILE A 1 91 ? -16.820 -3.142 4.027 1.00 98.25 91 ILE A N 1
ATOM 718 C CA . ILE A 1 91 ? -16.335 -1.807 3.687 1.00 98.25 91 ILE A CA 1
ATOM 719 C C . ILE A 1 91 ? -17.114 -0.755 4.470 1.00 98.25 91 ILE A C 1
ATOM 721 O O . ILE A 1 91 ? -16.499 0.118 5.058 1.00 98.25 91 ILE A O 1
ATOM 725 N N . ASP A 1 92 ? -18.436 -0.888 4.543 1.00 98.25 92 ASP A N 1
ATOM 726 C CA . ASP A 1 92 ? -19.315 0.013 5.292 1.00 98.25 92 ASP A CA 1
ATOM 727 C C . ASP A 1 92 ? -18.926 0.097 6.778 1.00 98.25 92 ASP A C 1
ATOM 729 O O . ASP A 1 92 ? -18.535 1.156 7.264 1.00 98.25 92 ASP A O 1
ATOM 733 N N . SER A 1 93 ? -18.900 -1.046 7.474 1.00 98.06 93 SER A N 1
ATOM 734 C CA . SER A 1 93 ? -18.485 -1.092 8.885 1.00 98.06 93 SER A CA 1
ATOM 735 C C . SER A 1 93 ? -17.037 -0.644 9.100 1.00 98.06 93 SER A C 1
ATOM 737 O O . SER A 1 93 ? -16.733 0.016 10.088 1.00 98.06 93 SER A O 1
ATOM 739 N N . GLY A 1 94 ? -16.126 -0.970 8.178 1.00 98.44 94 GLY A N 1
ATOM 740 C CA . GLY A 1 94 ? -14.737 -0.529 8.280 1.00 98.44 94 GLY A CA 1
ATOM 741 C C . GLY A 1 94 ? -14.562 0.975 8.049 1.00 98.44 94 GLY A C 1
ATOM 742 O O . GLY A 1 94 ? -13.695 1.575 8.671 1.00 98.44 94 GLY A O 1
ATOM 743 N N . LEU A 1 95 ? -15.376 1.601 7.189 1.00 98.62 95 LEU A N 1
ATOM 744 C CA . LEU A 1 95 ? -15.350 3.048 6.953 1.00 98.62 95 LEU A CA 1
ATOM 745 C C . LEU A 1 95 ? -15.858 3.817 8.173 1.00 98.62 95 LEU A C 1
ATOM 747 O O . LEU A 1 95 ? -15.249 4.815 8.546 1.00 98.62 95 LEU A O 1
ATOM 751 N N . GLN A 1 96 ? -16.903 3.317 8.838 1.00 98.56 96 GLN A N 1
ATOM 752 C CA . GLN A 1 96 ? -17.367 3.872 10.114 1.00 98.56 96 GLN A CA 1
ATOM 753 C C . GLN A 1 96 ? -16.248 3.899 11.160 1.00 98.56 96 GLN A C 1
ATOM 755 O O . GLN A 1 96 ? -16.080 4.892 11.866 1.00 98.56 96 GLN A O 1
ATOM 760 N N . ASP A 1 97 ? -15.476 2.818 11.258 1.00 98.62 97 ASP A N 1
ATOM 761 C CA . ASP A 1 97 ? -14.368 2.731 12.208 1.00 98.62 97 ASP A CA 1
ATOM 762 C C . ASP A 1 97 ? -13.149 3.555 11.767 1.00 98.62 97 ASP A C 1
ATOM 764 O O . ASP A 1 97 ? -12.488 4.182 12.589 1.00 98.62 97 ASP A O 1
ATOM 768 N N . LEU A 1 98 ? -12.898 3.648 10.457 1.00 98.69 98 LEU A N 1
ATOM 769 C CA . LEU A 1 98 ? -11.855 4.508 9.899 1.00 98.69 98 LEU A CA 1
ATOM 770 C C . LEU A 1 98 ? -12.100 5.986 10.227 1.00 98.69 98 LEU A C 1
ATOM 772 O O . LEU A 1 98 ? -11.161 6.681 10.599 1.00 98.69 98 LEU A O 1
ATOM 776 N N . VAL A 1 99 ? -13.345 6.462 10.120 1.00 98.44 99 VAL A N 1
ATOM 777 C CA . VAL A 1 99 ? -13.717 7.839 10.487 1.00 98.44 99 VAL A CA 1
ATOM 778 C C . VAL A 1 99 ? -13.384 8.119 11.955 1.00 98.44 99 VAL A C 1
ATOM 780 O O . VAL A 1 99 ? -12.770 9.141 12.257 1.00 98.44 99 VAL A O 1
ATOM 783 N N . LYS A 1 100 ? -13.713 7.186 12.859 1.00 98.44 100 LYS A N 1
ATOM 784 C CA . LYS A 1 100 ? -13.370 7.300 14.286 1.00 98.44 100 LYS A CA 1
ATOM 785 C C . LYS A 1 100 ? -11.860 7.348 14.494 1.00 98.44 100 LYS A C 1
ATOM 787 O O . LYS A 1 100 ? -11.377 8.225 15.200 1.00 98.44 100 LYS A O 1
ATOM 792 N N . ALA A 1 101 ? -11.119 6.462 13.830 1.00 98.44 101 ALA A N 1
ATOM 793 C CA . ALA A 1 101 ? -9.664 6.426 13.914 1.00 98.44 101 ALA A CA 1
ATOM 794 C C . ALA A 1 101 ? -9.017 7.728 13.406 1.00 98.44 101 ALA A C 1
ATOM 796 O O . ALA A 1 101 ? -8.088 8.234 14.029 1.00 98.44 101 ALA A O 1
ATOM 797 N N . ILE A 1 102 ? -9.518 8.315 12.314 1.00 98.44 102 ILE A N 1
ATOM 798 C CA . ILE A 1 102 ? -9.023 9.605 11.804 1.00 98.44 102 ILE A CA 1
ATOM 799 C C . ILE A 1 102 ? -9.156 10.700 12.869 1.00 98.44 102 ILE A C 1
ATOM 801 O O . ILE A 1 102 ? -8.215 11.460 13.088 1.00 98.44 102 ILE A O 1
ATOM 805 N N . GLN A 1 103 ? -10.292 10.748 13.564 1.00 97.44 103 GLN A N 1
ATOM 806 C CA . GLN A 1 103 ? -10.553 11.739 14.609 1.00 97.44 103 GLN A CA 1
ATOM 807 C C . GLN A 1 103 ? -9.733 11.477 15.881 1.00 97.44 103 GLN A C 1
ATOM 809 O O . GLN A 1 103 ? -9.091 12.391 16.398 1.00 97.44 103 GLN A O 1
ATOM 814 N N . GLU A 1 104 ? -9.716 10.235 16.370 1.00 98.06 104 GLU A N 1
ATOM 815 C CA . GLU A 1 104 ? -9.017 9.831 17.597 1.00 98.06 104 GLU A CA 1
ATOM 816 C C . GLU A 1 104 ? -7.508 10.079 17.502 1.00 98.06 104 GLU A C 1
ATOM 818 O O . GLU A 1 104 ? -6.903 10.652 18.409 1.00 98.06 104 GLU A O 1
ATOM 823 N N . TYR A 1 105 ? -6.912 9.709 16.367 1.00 97.75 105 TYR A N 1
ATOM 824 C CA . TYR A 1 105 ? -5.482 9.871 16.118 1.00 97.75 105 TYR A CA 1
ATOM 825 C C . TYR A 1 105 ? -5.128 11.239 15.516 1.00 97.75 105 TYR A C 1
ATOM 827 O O . TYR A 1 105 ? -3.955 11.487 15.243 1.00 97.75 105 TYR A O 1
ATOM 835 N N . LYS A 1 106 ? -6.115 12.133 15.337 1.00 97.31 106 LYS A N 1
ATOM 836 C CA . LYS A 1 106 ? -5.947 13.490 14.785 1.00 97.31 106 LYS A CA 1
ATOM 837 C C . LYS A 1 106 ? -5.176 13.491 13.459 1.00 97.31 106 LYS A C 1
ATOM 839 O O . LYS A 1 106 ? -4.197 14.217 13.287 1.00 97.31 106 LYS A O 1
ATOM 844 N N . ILE A 1 107 ? -5.602 12.626 12.543 1.00 97.81 107 ILE A N 1
ATOM 845 C CA . ILE A 1 107 ? -4.977 12.460 11.231 1.00 97.81 107 ILE A CA 1
ATOM 846 C C . ILE A 1 107 ? -5.411 13.611 10.323 1.00 97.81 107 ILE A C 1
ATOM 848 O O . ILE A 1 107 ? -6.593 13.758 10.027 1.00 97.81 107 ILE A O 1
ATOM 852 N N . ASN A 1 108 ? -4.443 14.387 9.841 1.00 97.44 108 ASN A N 1
ATOM 853 C CA . ASN A 1 108 ? -4.667 15.563 8.998 1.00 97.44 108 ASN A CA 1
ATOM 854 C C . ASN A 1 108 ? -4.601 15.241 7.499 1.00 97.44 108 ASN A C 1
ATOM 856 O O . ASN A 1 108 ? -5.186 15.958 6.690 1.00 97.44 108 ASN A O 1
ATOM 860 N N . SER A 1 109 ? -3.906 14.168 7.103 1.00 98.38 109 SER A N 1
ATOM 861 C CA . SER A 1 109 ? -3.896 13.701 5.713 1.00 98.38 109 SER A CA 1
ATOM 862 C C . SER A 1 109 ? -3.846 12.178 5.600 1.00 98.38 109 SER A C 1
ATOM 864 O O . SER A 1 109 ? -3.099 11.503 6.311 1.00 98.38 109 SER A O 1
ATOM 866 N N . ILE A 1 110 ? -4.653 11.613 4.701 1.00 98.69 110 ILE A N 1
ATOM 867 C CA . ILE A 1 110 ? -4.808 10.166 4.542 1.00 98.69 110 ILE A CA 1
ATOM 868 C C . ILE A 1 110 ? -4.936 9.746 3.078 1.00 98.69 110 ILE A C 1
ATOM 870 O O . ILE A 1 110 ? -5.664 10.350 2.291 1.00 98.69 110 ILE A O 1
ATOM 874 N N . SER A 1 111 ? -4.244 8.668 2.717 1.00 98.56 111 SER A N 1
ATOM 875 C CA . SER A 1 111 ? -4.371 8.012 1.414 1.00 98.56 111 SER A CA 1
ATOM 876 C C . SER A 1 111 ? -5.075 6.672 1.521 1.00 98.56 111 SER A C 1
ATOM 878 O O . SER A 1 111 ? -4.704 5.828 2.342 1.00 98.56 111 SER A O 1
ATOM 880 N N . ILE A 1 112 ? -6.082 6.463 0.672 1.00 98.50 112 ILE A N 1
ATOM 881 C CA . ILE A 1 112 ? -6.996 5.323 0.763 1.00 98.50 112 ILE A CA 1
ATOM 882 C C . ILE A 1 112 ? -7.064 4.592 -0.588 1.00 98.50 112 ILE A C 1
ATOM 884 O O . ILE A 1 112 ? -7.358 5.217 -1.607 1.00 98.50 112 ILE A O 1
ATOM 888 N N . PRO A 1 113 ? -6.791 3.274 -0.635 1.00 97.00 113 PRO A N 1
ATOM 889 C CA . PRO A 1 113 ? -6.864 2.477 -1.857 1.00 97.00 113 PRO A CA 1
ATOM 890 C C . PRO A 1 113 ? -8.319 2.120 -2.207 1.00 97.00 113 PRO A C 1
ATOM 892 O O . PRO A 1 113 ? -9.211 2.297 -1.375 1.00 97.00 113 PRO A O 1
ATOM 895 N N . PRO A 1 114 ? -8.588 1.531 -3.387 1.00 95.56 114 PRO A N 1
ATOM 896 C CA . PRO A 1 114 ? -9.940 1.114 -3.747 1.00 95.56 114 PRO A CA 1
ATOM 897 C C . PRO A 1 114 ? -10.371 -0.104 -2.908 1.00 95.56 114 PRO A C 1
ATOM 899 O O . PRO A 1 114 ? -10.048 -1.260 -3.211 1.00 95.56 114 PRO A O 1
ATOM 902 N N . LEU A 1 115 ? -11.084 0.160 -1.809 1.00 97.00 115 LEU A N 1
ATOM 903 C CA . LEU A 1 115 ? -11.357 -0.805 -0.742 1.00 97.00 115 LEU A CA 1
ATOM 904 C C . LEU A 1 115 ? -12.141 -2.028 -1.242 1.00 97.00 115 LEU A C 1
ATOM 906 O O . LEU A 1 115 ? -13.213 -1.924 -1.830 1.00 97.00 115 LEU A O 1
ATOM 910 N N . GLY A 1 116 ? -11.593 -3.226 -1.023 1.00 93.00 116 GLY A N 1
ATOM 911 C CA . GLY A 1 116 ? -12.231 -4.488 -1.422 1.00 93.00 116 GLY A CA 1
ATOM 912 C C . GLY A 1 116 ? -12.407 -4.680 -2.938 1.00 93.00 116 GLY A C 1
ATOM 913 O O . GLY A 1 116 ? -13.020 -5.664 -3.360 1.00 93.00 116 GLY A O 1
ATOM 914 N N . CYS A 1 117 ? -11.838 -3.802 -3.766 1.00 90.88 117 CYS A N 1
ATOM 915 C CA . CYS A 1 117 ? -11.788 -3.959 -5.218 1.00 90.88 117 CYS A CA 1
ATOM 916 C C . CYS A 1 117 ? -10.649 -4.912 -5.635 1.00 90.88 117 CYS A C 1
ATOM 918 O O . CYS A 1 117 ? -9.903 -5.440 -4.800 1.00 90.88 117 CYS A O 1
ATOM 920 N N . GLY A 1 118 ? -10.535 -5.206 -6.936 1.00 86.88 118 GLY A N 1
ATOM 921 C CA . GLY A 1 118 ? -9.497 -6.090 -7.483 1.00 86.88 118 GLY A CA 1
ATOM 922 C C . GLY A 1 118 ? -9.565 -7.498 -6.884 1.00 86.88 118 GLY A C 1
ATOM 923 O O . GLY A 1 118 ? -10.488 -8.262 -7.163 1.00 86.88 118 GLY A O 1
ATOM 924 N N . ASN A 1 119 ? -8.625 -7.833 -5.991 1.00 81.00 119 ASN A N 1
ATOM 925 C CA . ASN A 1 119 ? -8.609 -9.116 -5.278 1.00 81.00 119 ASN A CA 1
ATOM 926 C C . ASN A 1 119 ? -9.891 -9.386 -4.473 1.00 81.00 119 ASN A C 1
ATOM 928 O O . ASN A 1 119 ? -10.222 -10.551 -4.238 1.00 81.00 119 ASN A O 1
ATOM 932 N N . GLY A 1 120 ? -10.582 -8.347 -3.997 1.00 86.94 120 GLY A N 1
ATOM 933 C CA . GLY A 1 120 ? -11.853 -8.479 -3.282 1.00 86.94 120 GLY A CA 1
ATOM 934 C C . GLY A 1 120 ? -13.086 -8.584 -4.180 1.00 86.94 120 GLY A C 1
ATOM 935 O O . GLY A 1 120 ? -14.138 -8.957 -3.672 1.00 86.94 120 GLY A O 1
ATOM 936 N N . LYS A 1 121 ? -12.940 -8.372 -5.495 1.00 89.31 121 LYS A N 1
ATOM 937 C CA . LYS A 1 121 ? -13.994 -8.483 -6.518 1.00 89.31 121 LYS A CA 1
ATOM 938 C C . LYS A 1 121 ? -15.207 -7.558 -6.329 1.00 89.31 121 LYS A C 1
ATOM 940 O O . LYS A 1 121 ? -16.209 -7.757 -7.009 1.00 89.31 121 LYS A O 1
ATOM 945 N N . LEU A 1 122 ? -15.144 -6.557 -5.447 1.00 92.12 122 LEU A N 1
ATOM 946 C CA . LEU A 1 122 ? -16.201 -5.549 -5.388 1.00 92.12 122 LEU A CA 1
ATOM 947 C C . LEU A 1 122 ? -16.112 -4.609 -6.601 1.00 92.12 122 LEU A C 1
ATOM 949 O O . LEU A 1 122 ? -15.005 -4.218 -6.983 1.00 92.12 122 LEU A O 1
ATOM 953 N N . PRO A 1 123 ? -17.252 -4.245 -7.211 1.00 89.62 123 PRO A N 1
ATOM 954 C CA . PRO A 1 123 ? -17.280 -3.283 -8.304 1.00 89.62 123 PRO A CA 1
ATOM 955 C C . PRO A 1 123 ? -17.009 -1.870 -7.776 1.00 89.62 123 PRO A C 1
ATOM 957 O O . PRO A 1 123 ? -17.697 -1.396 -6.870 1.00 89.62 123 PRO A O 1
ATOM 960 N N . TRP A 1 124 ? -16.039 -1.174 -8.377 1.00 93.81 124 TRP A N 1
ATOM 961 C CA . TRP A 1 124 ? -15.636 0.177 -7.962 1.00 93.81 124 TRP A CA 1
ATOM 962 C C . TRP A 1 124 ? -16.802 1.167 -7.942 1.00 93.81 124 TRP A C 1
ATOM 964 O O . TRP A 1 124 ? -16.947 1.925 -6.994 1.00 93.81 124 TRP A O 1
ATOM 974 N N . GLN A 1 125 ? -17.701 1.066 -8.922 1.00 89.88 125 GLN A N 1
ATOM 975 C CA . GLN A 1 125 ? -18.920 1.877 -9.035 1.00 89.88 125 GLN A CA 1
ATOM 976 C C . GLN A 1 125 ? -19.852 1.771 -7.814 1.00 89.88 125 GLN A C 1
ATOM 978 O O . GLN A 1 125 ? -20.692 2.638 -7.613 1.00 89.88 125 GLN A O 1
ATOM 983 N N . ARG A 1 126 ? -19.730 0.713 -6.999 1.00 91.69 126 ARG A N 1
ATOM 984 C CA . ARG A 1 126 ? -20.478 0.553 -5.739 1.00 91.69 126 ARG A CA 1
ATOM 985 C C . ARG A 1 126 ? -19.670 0.978 -4.517 1.00 91.69 126 ARG A C 1
ATOM 987 O O . ARG A 1 126 ? -20.259 1.391 -3.529 1.00 91.69 126 ARG A O 1
ATOM 994 N N . VAL A 1 127 ? -18.346 0.841 -4.569 1.00 96.69 127 VAL A N 1
ATOM 995 C CA . VAL A 1 127 ? -17.446 1.171 -3.454 1.00 96.69 127 VAL A CA 1
ATOM 996 C C . VAL A 1 127 ? -17.170 2.672 -3.391 1.00 96.69 127 VAL A C 1
ATOM 998 O O . VAL A 1 127 ? -17.218 3.235 -2.306 1.00 96.69 127 VAL A O 1
ATOM 1001 N N . LYS A 1 128 ? -16.931 3.323 -4.533 1.00 95.88 128 LYS A N 1
ATOM 1002 C CA . LYS A 1 128 ? -16.670 4.764 -4.634 1.00 95.88 128 LYS A CA 1
ATOM 1003 C C . LYS A 1 128 ? -17.735 5.625 -3.936 1.00 95.88 128 LYS A C 1
ATOM 1005 O O . LYS A 1 128 ? -17.356 6.321 -3.000 1.00 95.88 128 LYS A O 1
ATOM 1010 N N . PRO A 1 129 ? -19.039 5.517 -4.269 1.00 96.06 129 PRO A N 1
ATOM 1011 C CA . PRO A 1 129 ? -20.063 6.329 -3.605 1.00 96.06 129 PRO A CA 1
ATOM 1012 C C . PRO A 1 129 ? -20.181 6.029 -2.106 1.00 96.06 129 PRO A C 1
ATOM 1014 O O . PRO A 1 129 ? -20.501 6.908 -1.314 1.00 96.06 129 PRO A O 1
ATOM 1017 N N . LEU A 1 130 ? -19.890 4.791 -1.691 1.00 97.25 130 LEU A N 1
ATOM 1018 C CA . LEU A 1 130 ? -19.861 4.434 -0.275 1.00 97.25 130 LEU A CA 1
ATOM 1019 C C . LEU A 1 130 ? -18.697 5.127 0.448 1.00 97.25 130 LEU A C 1
ATOM 1021 O O . LEU A 1 130 ? -18.879 5.641 1.543 1.00 97.25 130 LEU A O 1
ATOM 1025 N N . MET A 1 131 ? -17.512 5.163 -0.164 1.00 98.25 131 MET A N 1
ATOM 1026 C CA . MET A 1 131 ? -16.357 5.885 0.373 1.00 98.25 131 MET A CA 1
ATOM 1027 C C . MET A 1 131 ? -16.628 7.390 0.463 1.00 98.25 131 MET A C 1
ATOM 1029 O O . MET A 1 131 ? -16.373 7.972 1.513 1.00 98.25 131 MET A O 1
ATOM 1033 N N . GLU A 1 132 ? -17.182 7.999 -0.590 1.00 97.44 132 GLU A N 1
ATOM 1034 C CA . GLU A 1 132 ? -17.569 9.421 -0.613 1.00 97.44 132 GLU A CA 1
ATOM 1035 C C . GLU A 1 132 ? -18.507 9.758 0.552 1.00 97.44 132 GLU A C 1
ATOM 1037 O O . GLU A 1 132 ? -18.210 10.663 1.329 1.00 97.44 132 GLU A O 1
ATOM 1042 N N . CYS A 1 133 ? -19.552 8.949 0.763 1.00 97.38 133 CYS A N 1
ATOM 1043 C CA . CYS A 1 133 ? -20.537 9.149 1.828 1.00 97.38 133 CYS A CA 1
ATOM 1044 C C . CYS A 1 133 ? -19.921 9.281 3.235 1.00 97.38 133 CYS A C 1
ATOM 1046 O O . CYS A 1 133 ? -20.430 10.042 4.056 1.00 97.38 133 CYS A O 1
ATOM 1048 N N . TYR A 1 134 ? -18.851 8.537 3.535 1.00 97.88 134 TYR A N 1
ATOM 1049 C CA . TYR A 1 134 ? -18.190 8.580 4.846 1.00 97.88 134 TYR A CA 1
ATOM 1050 C C . TYR A 1 134 ? -17.038 9.587 4.918 1.00 97.88 134 TYR A C 1
ATOM 1052 O O . TYR A 1 134 ? -16.746 10.102 5.995 1.00 97.88 134 TYR A O 1
ATOM 1060 N N . LEU A 1 135 ? -16.356 9.848 3.801 1.00 97.69 135 LEU A N 1
ATOM 1061 C CA . LEU A 1 135 ? -15.099 10.598 3.785 1.00 97.69 135 LEU A CA 1
ATOM 1062 C C . LEU A 1 135 ? -15.270 12.067 3.390 1.00 97.69 135 LEU A C 1
ATOM 1064 O O . LEU A 1 135 ? -14.530 12.908 3.897 1.00 97.69 135 LEU A O 1
ATOM 1068 N N . GLU A 1 136 ? -16.233 12.410 2.529 1.00 96.19 136 GLU A N 1
ATOM 1069 C CA . GLU A 1 136 ? -16.505 13.811 2.173 1.00 96.19 136 GLU A CA 1
ATOM 1070 C C . GLU A 1 136 ? -16.791 14.703 3.391 1.00 96.19 136 GLU A C 1
ATOM 1072 O O . GLU A 1 136 ? -16.224 15.799 3.437 1.00 96.19 136 GLU A O 1
ATOM 1077 N N . PRO A 1 137 ? -17.555 14.267 4.418 1.00 96.69 137 PRO A N 1
ATOM 1078 C CA . PRO A 1 137 ? -17.793 15.087 5.607 1.00 96.69 137 PRO A CA 1
ATOM 1079 C C . PRO A 1 137 ? -16.516 15.470 6.366 1.00 96.69 137 PRO A C 1
ATOM 1081 O O . PRO A 1 137 ? -16.460 16.533 6.974 1.00 96.69 137 PRO A O 1
ATOM 1084 N N . LEU A 1 138 ? -15.474 14.633 6.309 1.00 95.00 138 LEU A N 1
ATOM 1085 C CA . LEU A 1 138 ? -14.175 14.902 6.938 1.00 95.00 138 LEU A CA 1
ATOM 1086 C C . LEU A 1 138 ? -13.282 15.816 6.093 1.00 95.00 138 LEU A C 1
ATOM 1088 O O . LEU A 1 138 ? -12.255 16.302 6.560 1.00 95.00 138 LEU A O 1
ATOM 1092 N N . SER A 1 139 ? -13.646 16.046 4.833 1.00 91.44 139 SER A N 1
ATOM 1093 C CA . SER A 1 139 ? -12.787 16.727 3.872 1.00 91.44 139 SER A CA 1
ATOM 1094 C C . SER A 1 139 ? -12.670 18.239 4.097 1.00 91.44 139 SER A C 1
ATOM 1096 O O . SER A 1 139 ? -11.942 18.897 3.358 1.00 91.44 139 SER A O 1
ATOM 1098 N N . MET A 1 140 ? -13.332 18.812 5.100 1.00 91.69 140 MET A N 1
ATOM 1099 C CA . MET A 1 140 ? -13.065 20.196 5.504 1.00 91.69 140 MET A CA 1
ATOM 1100 C C . MET A 1 140 ? -11.739 20.305 6.267 1.00 91.69 140 MET A C 1
ATOM 1102 O O . MET A 1 140 ? -10.944 21.191 5.966 1.00 91.69 140 MET A O 1
ATOM 1106 N N . ASP A 1 141 ? -11.460 19.343 7.150 1.00 94.88 141 ASP A N 1
ATOM 1107 C CA . ASP A 1 141 ? -10.306 19.377 8.059 1.00 94.88 141 ASP A CA 1
ATOM 1108 C C . ASP A 1 141 ? -9.189 18.404 7.655 1.00 94.88 141 ASP A C 1
ATOM 1110 O O . ASP A 1 141 ? -8.031 18.588 8.024 1.00 94.88 141 ASP A O 1
ATOM 1114 N N . VAL A 1 142 ? -9.523 17.372 6.874 1.00 97.81 142 VAL A N 1
ATOM 1115 C CA . VAL A 1 142 ? -8.598 16.300 6.489 1.00 97.81 142 VAL A CA 1
ATOM 1116 C C . VAL A 1 142 ? -8.349 16.322 4.980 1.00 97.81 142 VAL A C 1
ATOM 1118 O O . VAL A 1 142 ? -9.271 16.411 4.156 1.00 97.81 142 VAL A O 1
ATOM 1121 N N . GLU A 1 143 ? -7.084 16.229 4.579 1.00 97.94 143 GLU A N 1
ATOM 1122 C CA . GLU A 1 143 ? -6.707 15.945 3.197 1.00 97.94 143 GLU A CA 1
ATOM 1123 C C . GLU A 1 143 ? -6.888 14.455 2.901 1.00 97.94 143 GLU A C 1
ATOM 1125 O O . GLU A 1 143 ? -6.212 13.601 3.467 1.00 97.94 143 GLU A O 1
ATOM 1130 N N . ILE A 1 144 ? -7.804 14.131 1.993 1.00 98.50 144 ILE A N 1
ATOM 1131 C CA . ILE A 1 144 ? -8.159 12.750 1.672 1.00 98.50 144 ILE A CA 1
ATOM 1132 C C . ILE A 1 144 ? -7.816 12.494 0.212 1.00 98.50 144 ILE A C 1
ATOM 1134 O O . ILE A 1 144 ? -8.357 13.139 -0.687 1.00 98.50 144 ILE A O 1
ATOM 1138 N N . LEU A 1 145 ? -6.931 11.531 -0.026 1.00 98.06 145 LEU A N 1
ATOM 1139 C CA . LEU A 1 145 ? -6.519 11.111 -1.359 1.00 98.06 145 LEU A CA 1
ATOM 1140 C C . LEU A 1 145 ? -6.989 9.678 -1.622 1.00 98.06 145 LEU A C 1
ATOM 1142 O O . LEU A 1 145 ? -6.473 8.720 -1.045 1.00 98.06 145 LEU A O 1
ATOM 1146 N N . ILE A 1 146 ? -7.972 9.516 -2.504 1.00 97.75 146 ILE A N 1
ATOM 1147 C CA . ILE A 1 146 ? -8.499 8.209 -2.897 1.00 97.75 146 ILE A CA 1
ATOM 1148 C C . ILE A 1 146 ? -7.802 7.745 -4.177 1.00 97.75 146 ILE A C 1
ATOM 1150 O O . ILE A 1 146 ? -7.851 8.410 -5.212 1.00 97.75 146 ILE A O 1
ATOM 1154 N N . PHE A 1 147 ? -7.181 6.570 -4.116 1.00 94.75 147 PHE A N 1
ATOM 1155 C CA . PHE A 1 147 ? -6.604 5.909 -5.280 1.00 94.75 147 PHE A CA 1
ATOM 1156 C C . PHE A 1 147 ? -7.685 5.120 -6.017 1.00 94.75 147 PHE A C 1
ATOM 1158 O O . PHE A 1 147 ? -8.351 4.260 -5.438 1.00 94.75 147 PHE A O 1
ATOM 1165 N N . GLU A 1 148 ? -7.840 5.381 -7.310 1.00 91.56 148 GLU A N 1
ATOM 1166 C CA . GLU A 1 148 ? -8.778 4.650 -8.153 1.00 91.56 148 GLU A CA 1
ATOM 1167 C C . GLU A 1 148 ? -8.196 3.294 -8.607 1.00 91.56 148 GLU A C 1
ATOM 1169 O O . GLU A 1 148 ? -6.976 3.136 -8.760 1.00 91.56 148 GLU A O 1
ATOM 1174 N N . PRO A 1 149 ? -9.049 2.273 -8.820 1.00 84.62 149 PRO A N 1
ATOM 1175 C CA . PRO A 1 149 ? -8.610 1.013 -9.396 1.00 84.62 149 PRO A CA 1
ATOM 1176 C C . PRO A 1 149 ? -8.109 1.227 -10.824 1.00 84.62 149 PRO A C 1
ATOM 1178 O O . PRO A 1 149 ? -8.622 2.061 -11.561 1.00 84.62 149 PRO A O 1
ATOM 1181 N N . GLY A 1 150 ? -7.115 0.438 -11.225 1.00 64.44 150 GLY A N 1
ATOM 1182 C CA . GLY A 1 150 ? -6.418 0.622 -12.502 1.00 64.44 150 GLY A CA 1
ATOM 1183 C C . GLY A 1 150 ? -4.919 0.836 -12.330 1.00 64.44 150 GLY A C 1
ATOM 1184 O O . GLY A 1 150 ? -4.173 0.696 -13.295 1.00 64.44 150 GLY A O 1
ATOM 1185 N N . PHE A 1 151 ? -4.445 1.058 -11.097 1.00 53.12 151 PHE A N 1
ATOM 1186 C CA . PHE A 1 151 ? -3.038 0.831 -10.785 1.00 53.12 151 PHE A CA 1
ATOM 1187 C C . PHE A 1 151 ? -2.750 -0.676 -10.754 1.00 53.12 151 PHE A C 1
ATOM 1189 O O . PHE A 1 151 ? -2.936 -1.358 -9.743 1.00 53.12 151 PHE A O 1
ATOM 1196 N N . ASN A 1 152 ? -2.337 -1.207 -11.902 1.00 43.47 152 ASN A N 1
ATOM 1197 C CA . ASN A 1 152 ? -1.788 -2.546 -12.013 1.00 43.47 152 ASN A CA 1
ATOM 1198 C C . ASN A 1 152 ? -0.349 -2.524 -11.481 1.00 43.47 152 ASN A C 1
ATOM 1200 O O . ASN A 1 152 ? 0.603 -2.303 -12.218 1.00 43.47 152 ASN A O 1
ATOM 1204 N N . ASP A 1 153 ? -0.177 -2.854 -10.203 1.00 42.66 153 ASP A N 1
ATOM 1205 C CA . ASP A 1 153 ? 1.103 -3.349 -9.671 1.00 42.66 153 ASP A CA 1
ATOM 1206 C C . ASP A 1 153 ? 1.340 -4.807 -10.145 1.00 42.66 153 ASP A C 1
ATOM 1208 O O . ASP A 1 153 ? 1.848 -5.654 -9.414 1.00 42.66 153 ASP A O 1
ATOM 1212 N N . GLN A 1 154 ? 0.885 -5.158 -11.363 1.00 37.81 154 GLN A N 1
ATOM 1213 C CA . GLN A 1 154 ? 0.963 -6.513 -11.932 1.00 37.81 154 GLN A CA 1
ATOM 1214 C C . GLN A 1 154 ? 2.391 -6.948 -12.260 1.00 37.81 154 GLN A C 1
ATOM 1216 O O . GLN A 1 154 ? 2.617 -8.083 -12.673 1.00 37.81 154 GLN A O 1
ATOM 1221 N N . GLN A 1 155 ? 3.374 -6.109 -11.970 1.00 40.94 155 GLN A N 1
ATOM 1222 C CA . GLN A 1 155 ? 4.708 -6.585 -11.674 1.00 40.94 155 GLN A CA 1
ATOM 1223 C C . GLN A 1 155 ? 4.946 -6.365 -10.196 1.00 40.94 155 GLN A C 1
ATOM 1225 O O . GLN A 1 155 ? 5.467 -5.336 -9.783 1.00 40.94 155 GLN A O 1
ATOM 1230 N N . SER A 1 156 ? 4.594 -7.378 -9.403 1.00 42.88 156 SER A N 1
ATOM 1231 C CA . SER A 1 156 ? 5.228 -7.603 -8.114 1.00 42.88 156 SER A CA 1
ATOM 1232 C C . SER A 1 156 ? 6.728 -7.698 -8.373 1.00 42.88 156 SER A C 1
ATOM 1234 O O . SER A 1 156 ? 7.251 -8.777 -8.671 1.00 42.88 156 SER A O 1
ATOM 1236 N N . VAL A 1 157 ? 7.419 -6.563 -8.366 1.00 46.50 157 VAL A N 1
ATOM 1237 C CA . VAL A 1 157 ? 8.860 -6.580 -8.492 1.00 46.50 157 VAL A CA 1
ATOM 1238 C C . VAL A 1 157 ? 9.356 -7.127 -7.172 1.00 46.50 157 VAL A C 1
ATOM 1240 O O . VAL A 1 157 ? 9.179 -6.513 -6.123 1.00 46.50 157 VAL A O 1
ATOM 1243 N N . ASP A 1 158 ? 9.871 -8.350 -7.208 1.00 45.84 158 ASP A N 1
ATOM 1244 C CA . ASP A 1 158 ? 10.389 -9.017 -6.027 1.00 45.84 158 ASP A CA 1
ATOM 1245 C C . ASP A 1 158 ? 11.578 -8.209 -5.485 1.00 45.84 158 ASP A C 1
ATOM 1247 O O . ASP A 1 158 ? 12.710 -8.320 -5.957 1.00 45.84 158 ASP A O 1
ATOM 1251 N N . TYR A 1 159 ? 11.313 -7.350 -4.498 1.00 51.00 159 TYR A N 1
ATOM 1252 C CA . TYR A 1 159 ? 12.328 -6.528 -3.838 1.00 51.00 159 TYR A CA 1
ATOM 1253 C C . TYR A 1 159 ? 13.313 -7.367 -3.007 1.00 51.00 159 TYR A C 1
ATOM 1255 O O . TYR A 1 159 ? 14.367 -6.850 -2.628 1.00 51.00 159 TYR A O 1
ATOM 1263 N N . ASN A 1 160 ? 13.002 -8.649 -2.766 1.00 49.75 160 ASN A N 1
ATOM 1264 C CA . ASN A 1 160 ? 13.881 -9.631 -2.131 1.00 49.75 160 ASN A CA 1
ATOM 1265 C C . ASN A 1 160 ? 14.670 -10.470 -3.148 1.00 49.75 160 ASN A C 1
ATOM 1267 O O . ASN A 1 160 ? 15.499 -11.296 -2.749 1.00 49.75 160 ASN A O 1
ATOM 1271 N N . LYS A 1 161 ? 14.478 -10.246 -4.456 1.00 61.56 161 LYS A N 1
ATOM 1272 C CA . LYS A 1 161 ? 15.238 -10.927 -5.502 1.00 61.56 161 LYS A CA 1
ATOM 1273 C C . LYS A 1 161 ? 16.726 -10.650 -5.310 1.00 61.56 161 LYS A C 1
ATOM 1275 O O . LYS A 1 161 ? 17.202 -9.524 -5.461 1.00 61.56 161 LYS A O 1
ATOM 1280 N N . LYS A 1 162 ? 17.500 -11.701 -5.025 1.00 66.25 162 LYS A N 1
ATOM 1281 C CA . LYS A 1 162 ? 18.967 -11.630 -5.021 1.00 66.25 162 LYS A CA 1
ATOM 1282 C C . LYS A 1 162 ? 19.465 -11.446 -6.455 1.00 66.25 162 LYS A C 1
ATOM 1284 O O . LYS A 1 162 ? 19.752 -12.405 -7.164 1.00 66.25 162 LYS A O 1
ATOM 1289 N N . VAL A 1 163 ? 19.563 -10.194 -6.889 1.00 77.06 163 VAL A N 1
ATOM 1290 C CA . VAL A 1 163 ? 20.102 -9.834 -8.202 1.00 77.06 163 VAL A CA 1
ATOM 1291 C C . VAL A 1 163 ? 21.626 -9.799 -8.140 1.00 77.06 163 VAL A C 1
ATOM 1293 O O . VAL A 1 163 ? 22.224 -8.940 -7.493 1.00 77.06 163 VAL A O 1
ATOM 1296 N N . HIS A 1 164 ? 22.266 -10.734 -8.844 1.00 81.94 164 HIS A N 1
ATOM 1297 C CA . HIS A 1 164 ? 23.717 -10.729 -9.019 1.00 81.94 164 HIS A CA 1
ATOM 1298 C C . HIS A 1 164 ? 24.170 -9.606 -9.966 1.00 81.94 164 HIS A C 1
ATOM 1300 O O . HIS A 1 164 ? 23.775 -9.561 -11.143 1.00 81.94 164 HIS A O 1
ATOM 1306 N N . LEU A 1 165 ? 25.041 -8.735 -9.459 1.00 82.12 165 LEU A N 1
ATOM 1307 C CA . LEU A 1 165 ? 25.628 -7.617 -10.187 1.00 82.12 165 LEU A CA 1
ATOM 1308 C C . LEU A 1 165 ? 26.972 -8.056 -10.782 1.00 82.12 165 LEU A C 1
ATOM 1310 O O . LEU A 1 165 ? 27.955 -8.201 -10.065 1.00 82.12 165 LEU A O 1
ATOM 1314 N N . THR A 1 166 ? 27.016 -8.311 -12.089 1.00 86.75 166 THR A N 1
ATOM 1315 C CA . THR A 1 166 ? 28.301 -8.512 -12.775 1.00 86.75 166 THR A CA 1
ATOM 1316 C C . THR A 1 166 ? 28.981 -7.157 -13.003 1.00 86.75 166 THR A C 1
ATOM 1318 O O . THR A 1 166 ? 28.276 -6.144 -13.065 1.00 86.75 166 THR A O 1
ATOM 1321 N N . PRO A 1 167 ? 30.312 -7.115 -13.196 1.00 84.31 167 PRO A N 1
ATOM 1322 C CA . PRO A 1 167 ? 31.037 -5.894 -13.549 1.00 84.31 167 PRO A CA 1
ATOM 1323 C C . PRO A 1 167 ? 30.380 -5.058 -14.656 1.00 84.31 167 PRO A C 1
ATOM 1325 O O . PRO A 1 167 ? 30.076 -3.885 -14.452 1.00 84.31 167 PRO A O 1
ATOM 1328 N N . ALA A 1 168 ? 30.031 -5.690 -15.780 1.00 86.38 168 ALA A N 1
ATOM 1329 C CA . ALA A 1 168 ? 29.389 -5.016 -16.907 1.00 86.38 168 ALA A CA 1
ATOM 1330 C C . ALA A 1 168 ? 28.000 -4.438 -16.556 1.00 86.38 168 ALA A C 1
ATOM 1332 O O . ALA A 1 168 ? 27.638 -3.355 -17.011 1.00 86.38 168 ALA A O 1
ATOM 1333 N N . ARG A 1 169 ? 27.221 -5.121 -15.700 1.00 89.12 169 ARG A N 1
ATOM 1334 C CA . ARG A 1 169 ? 25.926 -4.609 -15.208 1.00 89.12 169 ARG A CA 1
ATOM 1335 C C . ARG A 1 169 ? 26.114 -3.416 -14.274 1.00 89.12 169 ARG A C 1
ATOM 1337 O O . ARG A 1 169 ? 25.340 -2.469 -14.346 1.00 89.12 169 ARG A O 1
ATOM 1344 N N . ALA A 1 170 ? 27.133 -3.466 -13.416 1.00 86.62 170 ALA A N 1
ATOM 1345 C CA . ALA A 1 170 ? 27.480 -2.378 -12.508 1.00 86.62 170 ALA A CA 1
ATOM 1346 C C . ALA A 1 170 ? 27.862 -1.113 -13.280 1.00 86.62 170 ALA A C 1
ATOM 1348 O O . ALA A 1 170 ? 27.342 -0.040 -12.996 1.00 86.62 170 ALA A O 1
ATOM 1349 N N . MET A 1 171 ? 28.713 -1.263 -14.297 1.00 86.25 171 MET A N 1
ATOM 1350 C CA . MET A 1 171 ? 29.131 -0.166 -15.165 1.00 86.25 171 MET A CA 1
ATOM 1351 C C . MET A 1 171 ? 27.966 0.414 -15.967 1.00 86.25 171 MET A C 1
ATOM 1353 O O . MET A 1 171 ? 27.856 1.630 -16.065 1.00 86.25 171 MET A O 1
ATOM 1357 N N . LEU A 1 172 ? 27.056 -0.420 -16.482 1.00 90.88 172 LEU A N 1
ATOM 1358 C CA . LEU A 1 172 ? 25.858 0.073 -17.167 1.00 90.88 172 LEU A CA 1
ATOM 1359 C C . LEU A 1 172 ? 24.982 0.924 -16.233 1.00 90.88 172 LEU A C 1
ATOM 1361 O O . LEU A 1 172 ? 24.569 2.017 -16.610 1.00 90.88 172 LEU A O 1
ATOM 1365 N N . LEU A 1 173 ? 24.736 0.453 -15.006 1.00 88.94 173 LEU A N 1
ATOM 1366 C CA . LEU A 1 173 ? 23.973 1.202 -14.001 1.00 88.94 173 LEU A CA 1
ATOM 1367 C C . LEU A 1 173 ? 24.670 2.503 -13.596 1.00 88.94 173 LEU A C 1
ATOM 1369 O O . LEU A 1 173 ? 24.007 3.523 -13.436 1.00 88.94 173 LEU A O 1
ATOM 1373 N N . TYR A 1 174 ? 25.996 2.467 -13.455 1.00 84.62 174 TYR A N 1
ATOM 1374 C CA . TYR A 1 174 ? 26.803 3.649 -13.181 1.00 84.62 174 TYR A CA 1
ATOM 1375 C C . TYR A 1 174 ? 26.682 4.676 -14.311 1.00 84.62 174 TYR A C 1
ATOM 1377 O O . TYR A 1 174 ? 26.336 5.819 -14.047 1.00 84.62 174 TYR A O 1
ATOM 1385 N N . LEU A 1 175 ? 26.841 4.263 -15.573 1.00 86.25 175 LEU A N 1
ATOM 1386 C CA . LEU A 1 175 ? 26.670 5.153 -16.723 1.00 86.25 175 LEU A CA 1
ATOM 1387 C C . LEU A 1 175 ? 25.265 5.756 -16.790 1.00 86.25 175 LEU A C 1
ATOM 1389 O O . LEU A 1 175 ? 25.126 6.945 -17.057 1.00 86.25 175 LEU A O 1
ATOM 1393 N N . MET A 1 176 ? 24.223 4.961 -16.530 1.00 87.19 176 MET A N 1
ATOM 1394 C CA . MET A 1 176 ? 22.850 5.471 -16.470 1.00 87.19 176 MET A CA 1
ATOM 1395 C C . MET A 1 176 ? 22.687 6.507 -15.347 1.00 87.19 176 MET A C 1
ATOM 1397 O O . MET A 1 176 ? 22.011 7.512 -15.544 1.00 87.19 176 MET A O 1
ATOM 1401 N N . ASN A 1 177 ? 23.326 6.297 -14.194 1.00 82.50 177 ASN A N 1
ATOM 1402 C CA . ASN A 1 177 ? 23.305 7.241 -13.079 1.00 82.50 177 ASN A CA 1
ATOM 1403 C C . ASN A 1 177 ? 24.038 8.547 -13.407 1.00 82.50 177 ASN A C 1
ATOM 1405 O O . ASN A 1 177 ? 23.471 9.618 -13.213 1.00 82.50 177 ASN A O 1
ATOM 1409 N N . GLU A 1 178 ? 25.253 8.472 -13.951 1.00 79.38 178 GLU A N 1
ATOM 1410 C CA . GLU A 1 178 ? 26.018 9.657 -14.361 1.00 79.38 178 GLU A CA 1
ATOM 1411 C C . GLU A 1 178 ? 25.261 10.465 -15.418 1.00 79.38 178 GLU A C 1
ATOM 1413 O O . GLU A 1 178 ? 25.124 11.681 -15.308 1.00 79.38 178 GLU A O 1
ATOM 1418 N N . TYR A 1 179 ? 24.671 9.784 -16.402 1.00 81.56 179 TYR A N 1
ATOM 1419 C CA . TYR A 1 179 ? 23.875 10.436 -17.438 1.00 81.56 179 TYR A CA 1
ATOM 1420 C C . TYR A 1 179 ? 22.634 11.141 -16.858 1.00 81.56 179 TYR A C 1
ATOM 1422 O O . TYR A 1 179 ? 22.246 12.204 -17.338 1.00 81.56 179 TYR A O 1
ATOM 1430 N N . GLN A 1 180 ? 22.050 10.603 -15.781 1.00 76.50 180 GLN A N 1
ATOM 1431 C CA . GLN A 1 180 ? 20.944 11.238 -15.062 1.00 76.50 180 GLN A CA 1
ATOM 1432 C C . GLN A 1 180 ? 21.390 12.435 -14.206 1.00 76.50 180 GLN A C 1
ATOM 1434 O O . GLN A 1 180 ? 20.636 13.401 -14.074 1.00 76.50 180 GLN A O 1
ATOM 1439 N N . ILE A 1 181 ? 22.592 12.391 -13.617 1.00 71.56 181 ILE A N 1
ATOM 1440 C CA . ILE A 1 181 ? 23.178 13.512 -12.856 1.00 71.56 181 ILE A CA 1
ATOM 1441 C C . ILE A 1 181 ? 23.392 14.728 -13.763 1.00 71.56 181 ILE A C 1
ATOM 1443 O O . ILE A 1 181 ? 23.156 15.854 -13.335 1.00 71.56 181 ILE A O 1
ATOM 1447 N N . LEU A 1 182 ? 23.734 14.503 -15.035 1.00 73.12 182 LEU A N 1
ATOM 1448 C CA . LEU A 1 182 ? 23.851 15.552 -16.055 1.00 73.12 182 LEU A CA 1
ATOM 1449 C C . LEU A 1 182 ? 22.504 16.186 -16.464 1.00 73.12 182 LEU A C 1
ATOM 1451 O O . LEU A 1 182 ? 22.474 17.041 -17.344 1.00 73.12 182 LEU A O 1
ATOM 1455 N N . GLY A 1 183 ? 21.392 15.782 -15.843 1.00 72.00 183 GLY A N 1
ATOM 1456 C CA . GLY A 1 183 ? 20.063 16.352 -16.068 1.00 72.00 183 GLY A CA 1
ATOM 1457 C C . GLY A 1 183 ? 19.250 15.672 -17.171 1.00 72.00 183 GLY A C 1
ATOM 1458 O O . GLY A 1 183 ? 18.122 16.085 -17.431 1.00 72.00 183 GLY A O 1
ATOM 1459 N N . TYR A 1 184 ? 19.768 14.614 -17.801 1.00 76.75 184 TYR A N 1
ATOM 1460 C CA . TYR A 1 184 ? 19.041 13.891 -18.843 1.00 76.75 184 TYR A CA 1
ATOM 1461 C C . TYR A 1 184 ? 18.110 12.817 -18.267 1.00 76.75 184 TYR A C 1
ATOM 1463 O O . TYR A 1 184 ? 18.425 12.123 -17.299 1.00 76.75 184 TYR A O 1
ATOM 1471 N N . SER A 1 185 ? 16.955 12.619 -18.906 1.00 75.44 185 SER A N 1
ATOM 1472 C CA . SER A 1 185 ? 16.068 11.498 -18.591 1.00 75.44 185 SER A CA 1
ATOM 1473 C C . SER A 1 185 ? 16.661 10.184 -19.097 1.00 75.44 185 SER A C 1
ATOM 1475 O O . SER A 1 185 ? 16.995 10.069 -20.279 1.00 75.44 185 SER A O 1
ATOM 1477 N N . ILE A 1 186 ? 16.706 9.160 -18.247 1.00 83.19 186 ILE A N 1
ATOM 1478 C CA . ILE A 1 186 ? 17.050 7.809 -18.689 1.00 83.19 186 ILE A CA 1
ATOM 1479 C C . ILE A 1 186 ? 15.787 7.135 -19.198 1.00 83.19 186 ILE A C 1
ATOM 1481 O O . ILE A 1 186 ? 14.857 6.886 -18.439 1.00 83.19 186 ILE A O 1
ATOM 1485 N N . ASN A 1 187 ? 15.763 6.820 -20.486 1.00 86.44 187 ASN A N 1
ATOM 1486 C CA . ASN A 1 187 ? 14.729 5.999 -21.099 1.00 86.44 187 ASN A CA 1
ATOM 1487 C C . ASN A 1 187 ? 15.345 4.761 -21.769 1.00 86.44 187 ASN A C 1
ATOM 1489 O O . ASN A 1 187 ? 16.570 4.585 -21.777 1.00 86.44 187 ASN A O 1
ATOM 1493 N N . LEU A 1 188 ? 14.507 3.877 -22.311 1.00 86.56 188 LEU A N 1
ATOM 1494 C CA . LEU A 1 188 ? 14.964 2.655 -22.970 1.00 86.56 188 LEU A CA 1
ATOM 1495 C C . LEU A 1 188 ? 15.921 2.949 -24.134 1.00 86.56 188 LEU A C 1
ATOM 1497 O O . LEU A 1 188 ? 16.900 2.225 -24.310 1.00 86.56 188 LEU A O 1
ATOM 1501 N N . LEU A 1 189 ? 15.691 4.026 -24.892 1.00 88.50 189 LEU A N 1
ATOM 1502 C CA . LEU A 1 189 ? 16.589 4.431 -25.973 1.00 88.50 189 LEU A CA 1
ATOM 1503 C C . LEU A 1 189 ? 17.982 4.794 -25.449 1.00 88.50 189 LEU A C 1
ATOM 1505 O O . LEU A 1 189 ? 18.981 4.300 -25.970 1.00 88.50 189 LEU A O 1
ATOM 1509 N N . VAL A 1 190 ? 18.055 5.621 -24.406 1.00 89.38 190 VAL A N 1
ATOM 1510 C CA . VAL A 1 190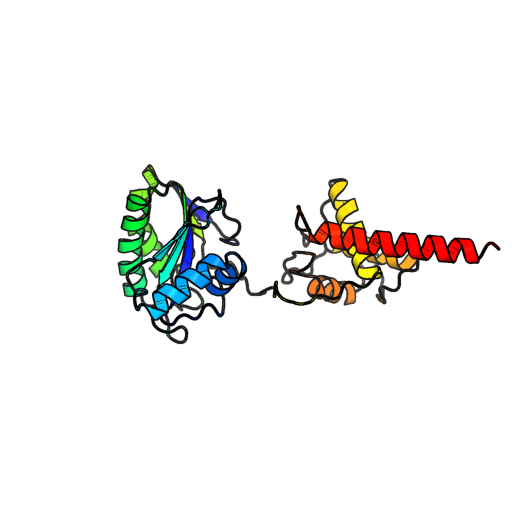 ? 19.324 6.003 -23.770 1.00 89.38 190 VAL A CA 1
ATOM 1511 C C . VAL A 1 190 ? 20.036 4.765 -23.228 1.00 89.38 190 VAL A C 1
ATOM 1513 O O . VAL A 1 190 ? 21.226 4.586 -23.483 1.00 89.38 190 VAL A O 1
ATOM 1516 N N . ALA A 1 191 ? 19.309 3.855 -22.574 1.00 92.06 191 ALA A N 1
ATOM 1517 C CA . ALA A 1 191 ? 19.874 2.598 -22.089 1.00 92.06 191 ALA A CA 1
ATOM 1518 C C . ALA A 1 191 ? 20.471 1.752 -23.230 1.00 92.06 191 ALA A C 1
ATOM 1520 O O . ALA A 1 191 ? 21.572 1.224 -23.072 1.00 92.06 191 ALA A O 1
ATOM 1521 N N . GLN A 1 192 ? 19.807 1.678 -24.393 1.00 93.25 192 GLN A N 1
ATOM 1522 C CA . GLN A 1 192 ? 20.344 1.011 -25.589 1.00 93.25 192 GLN A CA 1
ATOM 1523 C C . GLN A 1 192 ? 21.668 1.636 -26.048 1.00 93.25 192 GLN A C 1
ATOM 1525 O O . GLN A 1 192 ? 22.597 0.909 -26.394 1.00 93.25 192 GLN A O 1
ATOM 1530 N N . LYS A 1 193 ? 21.795 2.970 -26.022 1.00 94.56 193 LYS A N 1
ATOM 1531 C CA . LYS A 1 193 ? 23.035 3.653 -26.436 1.00 94.56 193 LYS A CA 1
ATOM 1532 C C . LYS A 1 193 ? 24.164 3.466 -25.441 1.00 94.56 193 LYS A C 1
ATOM 1534 O O . LYS A 1 193 ? 25.271 3.129 -25.851 1.00 94.56 193 LYS A O 1
ATOM 1539 N N . LEU A 1 194 ? 23.887 3.622 -24.151 1.00 93.81 194 LEU A N 1
ATOM 1540 C CA . LEU A 1 194 ? 24.889 3.425 -23.105 1.00 93.81 194 LEU A CA 1
ATOM 1541 C C . LEU A 1 194 ? 25.401 1.981 -23.096 1.00 93.81 194 LEU A C 1
ATOM 1543 O O . LEU A 1 194 ? 26.609 1.764 -23.069 1.00 93.81 194 LEU A O 1
ATOM 1547 N N . ALA A 1 195 ? 24.505 0.996 -23.211 1.00 95.00 195 ALA A N 1
ATOM 1548 C CA . ALA A 1 195 ? 24.887 -0.409 -23.325 1.00 95.00 195 ALA A CA 1
ATOM 1549 C C . ALA A 1 195 ? 25.684 -0.695 -24.609 1.00 95.00 195 ALA A C 1
ATOM 1551 O O . ALA A 1 195 ? 26.625 -1.491 -24.586 1.00 95.00 195 ALA A O 1
ATOM 1552 N N . TYR A 1 196 ? 25.337 -0.044 -25.724 1.00 95.38 196 TYR A N 1
ATOM 1553 C CA . TYR A 1 196 ? 26.060 -0.196 -26.985 1.00 95.38 196 TYR A CA 1
ATOM 1554 C C . TYR A 1 196 ? 27.490 0.321 -26.865 1.00 95.38 196 TYR A C 1
ATOM 1556 O O . TYR A 1 196 ? 28.430 -0.415 -27.162 1.00 95.38 196 TYR A O 1
ATOM 1564 N N . PHE A 1 197 ? 27.667 1.552 -26.380 1.00 94.56 197 PHE A N 1
ATOM 1565 C CA . PHE A 1 197 ? 28.994 2.132 -26.201 1.00 94.56 197 PHE A CA 1
ATOM 1566 C C . PHE A 1 197 ? 29.820 1.334 -25.199 1.00 94.56 197 PHE A C 1
ATOM 1568 O O . PHE A 1 197 ? 30.949 0.976 -25.517 1.00 94.56 197 PHE A O 1
ATOM 1575 N N . LEU A 1 198 ? 29.245 0.961 -24.052 1.00 93.19 198 LEU A N 1
ATOM 1576 C CA . LEU A 1 198 ? 29.942 0.163 -23.045 1.00 93.19 198 LEU A CA 1
ATOM 1577 C C . LEU A 1 198 ? 30.474 -1.159 -23.629 1.00 93.19 198 LEU A C 1
ATOM 1579 O O . LEU A 1 198 ? 31.625 -1.518 -23.389 1.00 93.19 198 LEU A O 1
ATOM 1583 N N . GLN A 1 199 ? 29.686 -1.842 -24.467 1.00 94.38 199 GLN A N 1
ATOM 1584 C CA . GLN A 1 199 ? 30.145 -3.057 -25.145 1.00 94.38 199 GLN A CA 1
ATOM 1585 C C . GLN A 1 199 ? 31.203 -2.776 -26.223 1.00 94.38 199 GLN A C 1
ATOM 1587 O O . GLN A 1 199 ? 32.152 -3.544 -26.368 1.00 94.38 199 GLN A O 1
ATOM 1592 N N . ARG A 1 200 ? 31.080 -1.677 -26.976 1.00 93.00 200 ARG A N 1
ATOM 1593 C CA . ARG A 1 200 ? 32.093 -1.268 -27.968 1.00 93.00 200 ARG A CA 1
ATOM 1594 C C . ARG A 1 200 ? 33.428 -0.889 -27.324 1.00 93.00 200 ARG A C 1
ATOM 1596 O O . ARG A 1 200 ? 34.456 -1.082 -27.961 1.00 93.00 200 ARG A O 1
ATOM 1603 N N . PHE A 1 201 ? 33.414 -0.425 -26.075 1.00 89.44 201 PHE A N 1
ATOM 1604 C CA . PHE A 1 201 ? 34.609 -0.191 -25.260 1.00 89.44 201 PHE A CA 1
ATOM 1605 C C . PHE A 1 201 ? 35.207 -1.470 -24.647 1.00 89.44 201 PHE A C 1
ATOM 1607 O O . PHE A 1 201 ? 36.226 -1.396 -23.965 1.00 89.44 201 PHE A O 1
ATOM 1614 N N . GLY A 1 202 ? 34.621 -2.643 -24.916 1.00 86.62 202 GLY A N 1
ATOM 1615 C CA . GLY A 1 202 ? 35.193 -3.944 -24.562 1.00 86.62 202 GLY A CA 1
ATOM 1616 C C . GLY A 1 202 ? 34.526 -4.652 -23.383 1.00 86.62 202 GLY A C 1
ATOM 1617 O O . GLY A 1 202 ? 34.969 -5.738 -23.015 1.00 86.62 202 GLY A O 1
ATOM 1618 N N . GLU A 1 203 ? 33.458 -4.100 -22.796 1.00 89.00 203 GLU A N 1
ATOM 1619 C CA . GLU A 1 203 ? 32.751 -4.799 -21.719 1.00 89.00 203 GLU A CA 1
ATOM 1620 C C . GLU A 1 203 ? 31.852 -5.931 -22.242 1.00 89.00 203 GLU A C 1
ATOM 1622 O O . GLU A 1 203 ? 31.062 -5.728 -23.171 1.00 89.00 203 GLU A O 1
ATOM 1627 N N . PRO A 1 204 ? 31.878 -7.121 -21.613 1.00 87.44 204 PRO A N 1
ATOM 1628 C CA . PRO A 1 204 ? 31.168 -8.300 -22.099 1.00 87.44 204 PRO A CA 1
ATOM 1629 C C . PRO A 1 204 ? 29.691 -8.292 -21.674 1.00 87.44 204 PRO A C 1
ATOM 1631 O O . PRO A 1 204 ? 29.237 -9.126 -20.888 1.00 87.44 204 PRO A O 1
ATOM 1634 N N . LEU A 1 205 ? 28.910 -7.339 -22.191 1.00 87.00 205 LEU A N 1
ATOM 1635 C CA . LEU A 1 205 ? 27.451 -7.326 -22.017 1.00 87.00 205 LEU A CA 1
ATOM 1636 C C . LEU A 1 205 ? 26.750 -8.450 -22.806 1.00 87.00 205 LEU A C 1
ATOM 1638 O O . LEU A 1 205 ? 25.606 -8.782 -22.494 1.00 87.00 205 LEU A O 1
ATOM 1642 N N . ASN A 1 206 ? 27.435 -9.061 -23.782 1.00 89.50 206 ASN A N 1
ATOM 1643 C CA . ASN A 1 206 ? 26.940 -10.154 -24.631 1.00 89.50 206 ASN A CA 1
ATOM 1644 C C . ASN A 1 206 ? 25.615 -9.821 -25.341 1.00 89.50 206 ASN A C 1
ATOM 1646 O O . ASN A 1 206 ? 24.742 -10.675 -25.525 1.00 89.50 206 ASN A O 1
ATOM 1650 N N . LEU A 1 207 ? 25.454 -8.555 -25.726 1.00 92.50 207 LEU A N 1
ATOM 1651 C CA . LEU A 1 207 ? 24.302 -8.051 -26.456 1.00 92.50 207 LEU A CA 1
ATOM 1652 C C . LEU A 1 207 ? 24.553 -8.168 -27.958 1.00 92.50 207 LEU A C 1
ATOM 1654 O O . LEU A 1 207 ? 25.599 -7.769 -28.469 1.00 92.50 207 LEU A O 1
ATOM 1658 N N . GLN A 1 208 ? 23.569 -8.704 -28.671 1.00 93.75 208 GLN A N 1
ATOM 1659 C CA . GLN A 1 208 ? 23.560 -8.731 -30.128 1.00 93.75 208 GLN A CA 1
ATOM 1660 C C . GLN A 1 208 ? 22.819 -7.491 -30.614 1.00 93.75 208 GLN A C 1
ATOM 1662 O O . GLN A 1 208 ? 21.671 -7.275 -30.222 1.00 93.75 208 GLN A O 1
ATOM 1667 N N . TYR A 1 209 ? 23.502 -6.675 -31.414 1.00 94.44 209 TYR A N 1
ATOM 1668 C CA . TYR A 1 209 ? 22.959 -5.429 -31.935 1.00 94.44 209 TYR A CA 1
ATOM 1669 C C . TYR A 1 209 ? 22.578 -5.569 -33.397 1.00 94.44 209 TYR A C 1
ATOM 1671 O O . TYR A 1 209 ? 23.337 -6.107 -34.200 1.00 94.44 209 TYR A O 1
ATOM 1679 N N . GLU A 1 210 ? 21.440 -4.985 -33.732 1.00 93.94 210 GLU A N 1
ATOM 1680 C CA . GLU A 1 210 ? 20.991 -4.767 -35.098 1.00 93.94 210 GLU A CA 1
ATOM 1681 C C . GLU A 1 210 ? 20.735 -3.277 -35.347 1.00 93.94 210 GLU A C 1
ATOM 1683 O O . GLU A 1 210 ? 20.705 -2.450 -34.424 1.00 93.94 210 GLU A O 1
ATOM 1688 N N . LYS A 1 211 ? 20.567 -2.922 -36.622 1.00 94.06 211 LYS A N 1
ATOM 1689 C CA . LYS A 1 211 ? 20.197 -1.566 -37.025 1.00 94.06 211 LYS A CA 1
ATOM 1690 C C . LYS A 1 211 ? 18.727 -1.322 -36.667 1.00 94.06 211 LYS A C 1
ATOM 1692 O O . LYS A 1 211 ? 17.837 -1.760 -37.384 1.00 94.06 211 LYS A O 1
ATOM 1697 N N . GLY A 1 212 ? 18.485 -0.597 -35.579 1.00 87.81 212 GLY A N 1
ATOM 1698 C CA . GLY A 1 212 ? 17.160 -0.100 -35.210 1.00 87.81 212 GLY A CA 1
ATOM 1699 C C . GLY A 1 212 ? 16.866 1.288 -35.786 1.00 87.81 212 GLY A C 1
ATOM 1700 O O . GLY A 1 212 ? 17.762 1.990 -36.262 1.00 87.81 212 GLY A O 1
ATOM 1701 N N . TYR A 1 213 ? 15.603 1.713 -35.686 1.00 85.88 213 TYR A N 1
ATOM 1702 C CA . TYR A 1 213 ? 15.123 3.007 -36.195 1.00 85.88 213 TYR A CA 1
ATOM 1703 C C . TYR A 1 213 ? 15.885 4.206 -35.606 1.00 85.88 213 TYR A C 1
ATOM 1705 O O . TYR A 1 213 ? 16.263 5.127 -36.318 1.00 85.88 213 TYR A O 1
ATOM 1713 N N . TYR A 1 214 ? 16.195 4.155 -34.309 1.00 85.88 214 TYR A N 1
ATOM 1714 C CA . TYR A 1 214 ? 16.956 5.194 -33.607 1.00 85.88 214 TYR A CA 1
ATOM 1715 C C . TYR A 1 214 ? 18.438 4.819 -33.430 1.00 85.88 214 TYR A C 1
ATOM 1717 O O . TYR A 1 214 ? 19.084 5.248 -32.475 1.00 85.88 214 TYR A O 1
ATOM 1725 N N . GLY A 1 215 ? 18.986 3.955 -34.292 1.00 90.56 215 GLY A N 1
ATOM 1726 C CA . GLY A 1 215 ? 20.361 3.440 -34.238 1.00 90.56 215 GLY A CA 1
ATOM 1727 C C . GLY A 1 215 ? 20.463 2.040 -33.610 1.00 90.56 215 GLY A C 1
ATOM 1728 O O . GLY A 1 215 ? 19.457 1.339 -33.546 1.00 90.56 215 GLY A O 1
ATOM 1729 N N . PRO A 1 216 ? 21.644 1.626 -33.102 1.00 93.19 216 PRO A N 1
ATOM 1730 C CA . PRO A 1 216 ? 21.851 0.272 -32.582 1.00 93.19 216 PRO A CA 1
ATOM 1731 C C . PRO A 1 216 ? 20.812 -0.123 -31.532 1.00 93.19 216 PRO A C 1
ATOM 1733 O O . PRO A 1 216 ? 20.540 0.665 -30.616 1.00 93.19 216 PRO A O 1
ATOM 1736 N N . TYR A 1 217 ? 20.249 -1.319 -31.688 1.00 92.12 217 TYR A N 1
ATOM 1737 C CA . TYR A 1 217 ? 19.220 -1.875 -30.816 1.00 92.12 217 TYR A CA 1
ATOM 1738 C C . TYR A 1 217 ? 19.538 -3.332 -30.480 1.00 92.12 217 TYR A C 1
ATOM 1740 O O . TYR A 1 217 ? 19.878 -4.112 -31.367 1.00 92.12 217 TYR A O 1
ATOM 1748 N N . ALA A 1 218 ? 19.424 -3.697 -29.204 1.00 94.06 218 ALA A N 1
ATOM 1749 C CA . ALA A 1 218 ? 19.546 -5.070 -28.740 1.00 94.06 218 ALA A CA 1
ATOM 1750 C C . ALA A 1 218 ? 18.262 -5.509 -28.028 1.00 94.06 218 ALA A C 1
ATOM 1752 O O . ALA A 1 218 ? 17.956 -5.031 -26.931 1.00 94.06 218 ALA A O 1
ATOM 1753 N N . HIS A 1 219 ? 17.549 -6.486 -28.597 1.00 86.69 219 HIS A N 1
ATOM 1754 C CA . HIS A 1 219 ? 16.340 -7.081 -27.998 1.00 86.69 219 HIS A CA 1
ATOM 1755 C C . HIS A 1 219 ? 16.602 -7.620 -26.586 1.00 86.69 219 HIS A C 1
ATOM 1757 O O . HIS A 1 219 ? 15.811 -7.440 -25.661 1.00 86.69 219 HIS A O 1
ATOM 1763 N N . ARG A 1 220 ? 17.777 -8.230 -26.387 1.00 87.81 220 ARG A N 1
ATOM 1764 C CA . ARG A 1 220 ? 18.171 -8.839 -25.107 1.00 87.81 220 ARG A CA 1
ATOM 1765 C C . ARG A 1 220 ? 18.411 -7.832 -23.985 1.00 87.81 220 ARG A C 1
ATOM 1767 O O . ARG A 1 220 ? 18.356 -8.221 -22.818 1.00 87.81 220 ARG A O 1
ATOM 1774 N N . LEU A 1 221 ? 18.637 -6.554 -24.304 1.00 90.25 221 LEU A N 1
ATOM 1775 C CA . LEU A 1 221 ? 18.839 -5.535 -23.277 1.00 90.25 221 LEU A CA 1
ATOM 1776 C C . LEU A 1 221 ? 17.584 -5.360 -22.419 1.00 90.25 221 LEU A C 1
ATOM 1778 O O . LEU A 1 221 ? 17.697 -5.197 -21.208 1.00 90.25 221 LEU A O 1
ATOM 1782 N N . PHE A 1 222 ? 16.394 -5.474 -23.011 1.00 84.25 222 PHE A N 1
ATOM 1783 C CA . PHE A 1 222 ? 15.143 -5.376 -22.263 1.00 84.25 222 PHE A CA 1
ATOM 1784 C C . PHE A 1 222 ? 15.049 -6.446 -21.165 1.00 84.25 222 PHE A C 1
ATOM 1786 O O . PHE A 1 222 ? 14.728 -6.136 -20.020 1.00 84.25 222 PHE A O 1
ATOM 1793 N N . HIS A 1 223 ? 15.425 -7.692 -21.470 1.00 84.06 223 HIS A N 1
ATOM 1794 C CA . HIS A 1 223 ? 15.477 -8.768 -20.476 1.00 84.06 223 HIS A CA 1
ATOM 1795 C C . HIS A 1 223 ? 16.497 -8.494 -19.366 1.00 84.06 223 HIS A C 1
ATOM 1797 O O . HIS A 1 223 ? 16.242 -8.818 -18.206 1.00 84.06 223 HIS A O 1
ATOM 1803 N N . LEU A 1 224 ? 17.634 -7.873 -19.699 1.00 87.88 224 LEU A N 1
ATOM 1804 C CA . LEU A 1 224 ? 18.616 -7.455 -18.703 1.00 87.88 224 LEU A CA 1
ATOM 1805 C C . LEU A 1 224 ? 18.050 -6.372 -17.775 1.00 87.88 224 LEU A C 1
ATOM 1807 O O . LEU A 1 224 ? 18.167 -6.498 -16.557 1.00 87.88 224 LEU A O 1
ATOM 1811 N N . LEU A 1 225 ? 17.415 -5.337 -18.328 1.00 87.75 225 LEU A N 1
ATOM 1812 C CA . LEU A 1 225 ? 16.784 -4.280 -17.537 1.00 87.75 225 LEU A CA 1
ATOM 1813 C C . LEU A 1 225 ? 15.679 -4.867 -16.650 1.00 87.75 225 LEU A C 1
ATOM 1815 O O . LEU A 1 225 ? 15.687 -4.653 -15.441 1.00 87.75 225 LEU A O 1
ATOM 1819 N N . LYS A 1 226 ? 14.808 -5.715 -17.206 1.00 82.62 226 LYS A N 1
ATOM 1820 C CA . LYS A 1 226 ? 13.791 -6.464 -16.453 1.00 82.62 226 LYS A CA 1
ATOM 1821 C C . LYS A 1 226 ? 14.398 -7.289 -15.316 1.00 82.62 226 LYS A C 1
ATOM 1823 O O . LYS A 1 226 ? 13.862 -7.339 -14.214 1.00 82.62 226 LYS A O 1
ATOM 1828 N N . TYR A 1 227 ? 15.554 -7.912 -15.538 1.00 84.38 227 TYR A N 1
ATOM 1829 C CA . TYR A 1 227 ? 16.248 -8.656 -14.491 1.00 84.38 227 TYR A CA 1
ATOM 1830 C C . TYR A 1 227 ? 16.727 -7.760 -13.333 1.00 84.38 227 TYR A C 1
ATOM 1832 O O . TYR A 1 227 ? 16.674 -8.211 -12.186 1.00 84.38 227 TYR A O 1
ATOM 1840 N N . LEU A 1 228 ? 17.156 -6.525 -13.627 1.00 84.50 228 LEU A N 1
ATOM 1841 C CA . LEU A 1 228 ? 17.617 -5.514 -12.662 1.00 84.50 228 LEU A CA 1
ATOM 1842 C C . LEU A 1 228 ? 16.474 -4.709 -12.009 1.00 84.50 228 LEU A C 1
ATOM 1844 O O . LEU A 1 228 ? 16.714 -4.022 -11.007 1.00 84.50 228 LEU A O 1
ATOM 1848 N N . ASN A 1 229 ? 15.261 -4.784 -12.567 1.00 81.44 229 ASN A N 1
ATOM 1849 C CA . ASN A 1 229 ? 14.075 -4.064 -12.106 1.00 81.44 229 ASN A CA 1
ATOM 1850 C C . ASN A 1 229 ? 13.767 -4.380 -10.630 1.00 81.44 229 ASN A C 1
ATOM 1852 O O . ASN A 1 229 ? 13.919 -5.516 -10.178 1.00 81.44 229 ASN A O 1
ATOM 1856 N N . GLY A 1 230 ? 13.401 -3.357 -9.854 1.00 68.25 230 GLY A N 1
ATOM 1857 C CA . GLY A 1 230 ? 13.101 -3.390 -8.410 1.00 68.25 230 GLY A CA 1
ATOM 1858 C C . GLY A 1 230 ? 14.297 -3.581 -7.481 1.00 68.25 230 GLY A C 1
ATOM 1859 O O . GLY A 1 230 ? 14.245 -3.174 -6.319 1.00 68.25 230 GLY A O 1
ATOM 1860 N N . SER A 1 231 ? 15.414 -4.114 -7.979 1.00 73.81 231 SER A N 1
ATOM 1861 C CA . SER A 1 231 ? 16.674 -4.145 -7.232 1.00 73.81 231 SER A CA 1
ATOM 1862 C C . SER A 1 231 ? 17.506 -2.882 -7.451 1.00 73.81 231 SER A C 1
ATOM 1864 O O . SER A 1 231 ? 17.900 -2.240 -6.476 1.00 73.81 231 SER A O 1
ATOM 1866 N N . PHE A 1 232 ? 17.753 -2.500 -8.706 1.00 76.00 232 PHE A N 1
ATOM 1867 C CA . PHE A 1 232 ? 18.670 -1.401 -9.043 1.00 76.00 232 PHE A CA 1
ATOM 1868 C C . PHE A 1 232 ? 18.052 -0.321 -9.930 1.00 76.00 232 PHE A C 1
ATOM 1870 O O . PHE A 1 232 ? 18.458 0.829 -9.827 1.00 76.00 232 PHE A O 1
ATOM 1877 N N . ILE A 1 233 ? 17.065 -0.671 -10.753 1.00 79.94 233 ILE A N 1
ATOM 1878 C CA . ILE A 1 233 ? 16.291 0.270 -11.576 1.00 79.94 233 ILE A CA 1
ATOM 1879 C C . ILE A 1 233 ? 14.801 0.059 -11.332 1.00 79.94 233 ILE A C 1
ATOM 1881 O O . ILE A 1 233 ? 14.404 -0.980 -10.808 1.00 79.94 233 ILE A O 1
ATOM 1885 N N . ARG A 1 234 ? 13.976 1.027 -11.714 1.00 74.81 234 ARG A N 1
ATOM 1886 C CA . ARG A 1 234 ? 12.517 0.928 -11.726 1.00 74.81 234 ARG A CA 1
ATOM 1887 C C . ARG A 1 234 ? 12.016 1.373 -13.092 1.00 74.81 234 ARG A C 1
ATOM 1889 O O . ARG A 1 234 ? 12.285 2.495 -13.501 1.00 74.81 234 ARG A O 1
ATOM 1896 N N . PHE A 1 235 ? 11.307 0.512 -13.808 1.00 71.62 235 PHE A N 1
ATOM 1897 C CA . PHE A 1 235 ? 10.610 0.904 -15.035 1.00 71.62 235 PHE A CA 1
ATOM 1898 C C . PHE A 1 235 ? 9.345 0.069 -15.234 1.00 71.62 235 PHE A C 1
ATOM 1900 O O . PHE A 1 235 ? 9.229 -1.041 -14.708 1.00 71.62 235 PHE A O 1
ATOM 1907 N N . LYS A 1 236 ? 8.387 0.619 -15.988 1.00 65.56 236 LYS A N 1
ATOM 1908 C CA . LYS A 1 236 ? 7.125 -0.052 -16.325 1.00 65.56 236 LYS A CA 1
ATOM 1909 C C . LYS A 1 236 ? 7.373 -1.036 -17.474 1.00 65.56 236 LYS A C 1
ATOM 1911 O O . LYS A 1 236 ? 7.505 -0.593 -18.613 1.00 65.56 236 LYS A O 1
ATOM 1916 N N . GLU A 1 237 ? 7.426 -2.348 -17.213 1.00 60.88 237 GLU A N 1
ATOM 1917 C CA . GLU A 1 237 ? 7.746 -3.329 -18.275 1.00 60.88 237 GLU A CA 1
ATOM 1918 C C . GLU A 1 237 ? 6.648 -3.430 -19.350 1.00 60.88 237 GLU A C 1
ATOM 1920 O O . GLU A 1 237 ? 6.902 -3.944 -20.433 1.00 60.88 237 GLU A O 1
ATOM 1925 N N . GLU A 1 238 ? 5.444 -2.918 -19.074 1.00 51.59 238 GLU A N 1
ATOM 1926 C CA . GLU A 1 238 ? 4.304 -2.901 -20.006 1.00 51.59 238 GLU A CA 1
ATOM 1927 C C . GLU A 1 238 ? 4.523 -1.949 -21.196 1.00 51.59 238 GLU A C 1
ATOM 1929 O O . GLU A 1 238 ? 3.885 -2.090 -22.236 1.00 51.59 238 GLU A O 1
ATOM 1934 N N . ASN A 1 239 ? 5.480 -1.024 -21.078 1.00 59.38 239 ASN A N 1
ATOM 1935 C CA . ASN A 1 239 ? 5.859 -0.109 -22.144 1.00 59.38 239 ASN A CA 1
ATOM 1936 C C . ASN A 1 239 ? 7.256 -0.484 -22.659 1.00 59.38 239 ASN A C 1
ATOM 1938 O O . ASN A 1 239 ? 8.262 -0.046 -22.109 1.00 59.38 239 ASN A O 1
ATOM 1942 N N . ASN A 1 240 ? 7.357 -1.249 -23.747 1.00 65.12 240 ASN A N 1
ATOM 1943 C CA . ASN A 1 240 ? 8.633 -1.488 -24.443 1.00 65.12 240 ASN A CA 1
ATOM 1944 C C . ASN A 1 240 ? 8.865 -0.453 -25.560 1.00 65.12 240 ASN A C 1
ATOM 1946 O O . ASN A 1 240 ? 9.206 -0.794 -26.691 1.00 65.12 240 ASN A O 1
ATOM 1950 N N . ASN A 1 241 ? 8.632 0.824 -25.250 1.00 73.38 241 ASN A N 1
ATOM 1951 C CA . ASN A 1 241 ? 8.779 1.920 -26.201 1.00 73.38 241 ASN A CA 1
ATOM 1952 C C . ASN A 1 241 ? 10.094 2.675 -25.951 1.00 73.38 241 ASN A C 1
ATOM 1954 O O . ASN A 1 241 ? 10.561 2.738 -24.812 1.00 73.38 241 ASN A O 1
ATOM 1958 N N . PRO A 1 242 ? 10.688 3.315 -26.978 1.00 68.62 242 PRO A N 1
ATOM 1959 C CA . PRO A 1 242 ? 11.935 4.072 -26.833 1.00 68.62 242 PRO A CA 1
ATOM 1960 C C . PRO A 1 242 ? 11.904 5.120 -25.708 1.00 68.62 242 PRO A C 1
ATOM 1962 O O . PRO A 1 242 ? 12.918 5.349 -25.051 1.00 68.62 242 PRO A O 1
ATOM 1965 N N . GLY A 1 243 ? 10.733 5.721 -25.466 1.00 69.88 243 GLY A N 1
ATOM 1966 C CA . GLY A 1 243 ? 10.510 6.736 -24.434 1.00 69.88 243 GLY A CA 1
ATOM 1967 C C . GLY A 1 243 ? 10.216 6.202 -23.028 1.00 69.88 243 GLY A C 1
ATOM 1968 O O . GLY A 1 243 ? 10.017 7.009 -22.126 1.00 69.88 243 GLY A O 1
ATOM 1969 N N . THR A 1 244 ? 10.175 4.883 -22.806 1.00 71.81 244 THR A N 1
ATOM 1970 C CA . THR A 1 244 ? 9.896 4.326 -21.473 1.00 71.81 244 THR A CA 1
ATOM 1971 C C . THR A 1 244 ? 10.976 4.742 -20.486 1.00 71.81 244 THR A C 1
ATOM 1973 O O . THR A 1 244 ? 12.142 4.397 -20.670 1.00 71.81 244 THR A O 1
ATOM 1976 N N . ILE A 1 245 ? 10.575 5.480 -19.451 1.00 70.12 245 ILE A N 1
ATOM 1977 C CA . ILE A 1 245 ? 11.467 6.040 -18.436 1.00 70.12 245 ILE A CA 1
ATOM 1978 C C . ILE A 1 245 ? 11.959 4.929 -17.502 1.00 70.12 245 ILE A C 1
ATOM 1980 O O . ILE A 1 245 ? 11.168 4.143 -16.980 1.00 70.12 245 ILE A O 1
ATOM 1984 N N . ASN A 1 246 ? 13.270 4.912 -17.279 1.00 58.88 246 ASN A N 1
ATOM 1985 C CA . ASN A 1 246 ? 13.945 4.112 -16.272 1.00 58.88 246 ASN A CA 1
ATOM 1986 C C . ASN A 1 246 ? 14.315 5.031 -15.104 1.00 58.88 246 ASN A C 1
ATOM 1988 O O . ASN A 1 246 ? 15.188 5.889 -15.227 1.00 58.88 246 ASN A O 1
ATOM 1992 N N . GLU A 1 247 ? 13.679 4.844 -13.958 1.00 68.62 247 GLU A N 1
ATOM 1993 C CA . GLU A 1 247 ? 14.029 5.541 -12.729 1.00 68.62 247 GLU A CA 1
ATOM 1994 C C . GLU A 1 247 ? 15.137 4.784 -11.994 1.00 68.62 247 GLU A C 1
ATOM 1996 O O . GLU A 1 247 ? 15.010 3.600 -11.668 1.00 68.62 247 GLU A O 1
ATOM 2001 N N . LEU A 1 248 ? 16.231 5.475 -11.688 1.00 61.28 248 LEU A N 1
ATOM 2002 C CA . LEU A 1 248 ? 17.201 5.012 -10.703 1.00 61.28 248 LEU A CA 1
ATOM 2003 C C . LEU A 1 248 ? 16.795 5.571 -9.330 1.00 61.28 248 LEU A C 1
ATOM 2005 O O . LEU A 1 248 ? 16.579 6.781 -9.209 1.00 61.28 248 LEU A O 1
ATOM 2009 N N . PRO A 1 249 ? 16.664 4.733 -8.285 1.00 58.50 249 PRO A N 1
ATOM 2010 C CA . PRO A 1 249 ? 16.325 5.214 -6.951 1.00 58.50 249 PRO A CA 1
ATOM 2011 C C . PRO A 1 249 ? 17.413 6.173 -6.441 1.00 58.50 249 PRO A C 1
ATOM 2013 O O . PRO A 1 249 ? 18.579 5.795 -6.320 1.00 58.50 249 PRO A O 1
ATOM 2016 N N . ARG A 1 250 ? 17.034 7.419 -6.132 1.00 48.44 250 ARG A N 1
ATOM 2017 C CA . ARG A 1 250 ? 17.934 8.425 -5.547 1.00 48.44 250 ARG A CA 1
ATOM 2018 C C . ARG A 1 250 ? 18.038 8.215 -4.025 1.00 48.44 250 ARG A C 1
ATOM 2020 O O . ARG A 1 250 ? 17.023 8.231 -3.339 1.00 48.44 250 ARG A O 1
ATOM 2027 N N . GLY A 1 251 ? 19.265 8.047 -3.510 1.00 44.84 251 GLY A N 1
ATOM 2028 C CA . GLY A 1 251 ? 19.603 8.046 -2.069 1.00 44.84 251 GLY A CA 1
ATOM 2029 C C . GLY A 1 251 ? 19.927 6.679 -1.409 1.00 44.84 251 GLY A C 1
ATOM 2030 O O . GLY A 1 251 ? 19.069 5.807 -1.336 1.00 44.84 251 GLY A O 1
ATOM 2031 N N . LYS A 1 252 ? 21.156 6.548 -0.852 1.00 44.41 252 LYS A N 1
ATOM 2032 C CA . LYS A 1 252 ? 21.734 5.470 0.021 1.00 44.41 252 LYS A CA 1
ATOM 2033 C C . LYS A 1 252 ? 21.627 3.993 -0.481 1.00 44.41 252 LYS A C 1
ATOM 2035 O O . LYS A 1 252 ? 21.214 3.721 -1.603 1.00 44.41 252 LYS A O 1
ATOM 2040 N N . PRO A 1 253 ? 22.053 2.985 0.317 1.00 45.00 253 PRO A N 1
ATOM 2041 C CA . PRO A 1 253 ? 23.286 2.162 0.211 1.00 45.00 253 PRO A CA 1
ATOM 2042 C C . PRO A 1 253 ? 23.539 1.383 -1.104 1.00 45.00 253 PRO A C 1
ATOM 2044 O O . PRO A 1 253 ? 24.622 0.827 -1.296 1.00 45.00 253 PRO A O 1
ATOM 2047 N N . ARG A 1 254 ? 22.577 1.313 -2.031 1.00 55.00 254 ARG A N 1
ATOM 2048 C CA . ARG A 1 254 ? 22.722 0.562 -3.293 1.00 55.00 254 ARG A CA 1
ATOM 2049 C C . ARG A 1 254 ? 23.615 1.284 -4.305 1.00 55.00 254 ARG A C 1
ATOM 2051 O O . ARG A 1 254 ? 24.369 0.615 -5.007 1.00 55.00 254 ARG A O 1
ATOM 2058 N N . SER A 1 255 ? 23.607 2.619 -4.310 1.00 54.12 255 SER A N 1
ATOM 2059 C CA . SER A 1 255 ? 24.574 3.437 -5.058 1.00 54.12 255 SER A CA 1
ATOM 2060 C C . SER A 1 255 ? 26.011 3.195 -4.583 1.00 54.12 255 SER A C 1
ATOM 2062 O O . SER A 1 255 ? 26.898 3.007 -5.406 1.00 54.12 255 SER A O 1
ATOM 2064 N N . ILE A 1 256 ? 26.226 3.071 -3.267 1.00 53.81 256 ILE A N 1
ATOM 2065 C CA . ILE A 1 256 ? 27.531 2.732 -2.671 1.00 53.81 256 ILE A CA 1
ATOM 2066 C C . ILE A 1 256 ? 27.998 1.353 -3.142 1.00 53.81 256 ILE A C 1
ATOM 2068 O O . ILE A 1 256 ? 29.171 1.177 -3.445 1.00 53.81 256 ILE A O 1
ATOM 2072 N N . ARG A 1 257 ? 27.091 0.376 -3.269 1.00 58.94 257 ARG A N 1
ATOM 2073 C CA . ARG A 1 257 ? 27.427 -0.962 -3.780 1.00 58.94 257 ARG A CA 1
ATOM 2074 C C . ARG A 1 257 ? 27.805 -0.946 -5.264 1.00 58.94 257 ARG A C 1
ATOM 2076 O O . ARG A 1 257 ? 28.738 -1.642 -5.646 1.00 58.94 257 ARG A O 1
ATOM 2083 N N . ILE A 1 258 ? 27.113 -0.152 -6.085 1.00 59.50 258 ILE A N 1
ATOM 2084 C CA . ILE A 1 258 ? 27.466 0.042 -7.501 1.00 59.50 258 ILE A CA 1
ATOM 2085 C C . ILE A 1 258 ? 28.846 0.700 -7.602 1.00 59.50 258 ILE A C 1
ATOM 2087 O O . ILE A 1 258 ? 29.725 0.159 -8.264 1.00 59.50 258 ILE A O 1
ATOM 2091 N N . ILE A 1 259 ? 29.059 1.807 -6.886 1.00 63.06 259 ILE A N 1
ATOM 2092 C CA . ILE A 1 259 ? 30.331 2.541 -6.864 1.00 63.06 259 ILE A CA 1
ATOM 2093 C C . ILE A 1 259 ? 31.465 1.655 -6.336 1.00 63.06 259 ILE A C 1
ATOM 2095 O O . ILE A 1 259 ? 32.533 1.624 -6.929 1.00 63.06 259 ILE A O 1
ATOM 2099 N N . SER A 1 260 ? 31.239 0.882 -5.274 1.00 58.72 260 SER A N 1
ATOM 2100 C CA . SER A 1 260 ? 32.233 -0.032 -4.700 1.00 58.72 260 SER A CA 1
ATOM 2101 C C . SER A 1 260 ? 32.650 -1.129 -5.683 1.00 58.72 260 SER A C 1
ATOM 2103 O O . SER A 1 260 ? 33.846 -1.357 -5.849 1.00 58.72 260 SER A O 1
ATOM 2105 N N . VAL A 1 261 ? 31.696 -1.757 -6.386 1.00 64.25 261 VAL A N 1
ATOM 2106 C CA . VAL A 1 261 ? 32.001 -2.749 -7.432 1.00 64.25 261 VAL A CA 1
ATOM 2107 C C . VAL A 1 261 ? 32.776 -2.096 -8.577 1.00 64.25 261 VAL A C 1
ATOM 2109 O O . VAL A 1 261 ? 33.775 -2.644 -9.031 1.00 64.25 261 VAL A O 1
ATOM 2112 N N . VAL A 1 262 ? 32.358 -0.907 -9.015 1.00 65.12 262 VAL A N 1
ATOM 2113 C CA . VAL A 1 262 ? 33.025 -0.154 -10.087 1.00 65.12 262 VAL A CA 1
ATOM 2114 C C . VAL A 1 262 ? 34.457 0.237 -9.692 1.00 65.12 262 VAL A C 1
ATOM 2116 O O . VAL A 1 262 ? 35.384 -0.017 -10.458 1.00 65.12 262 VAL A O 1
ATOM 2119 N N . LEU A 1 263 ? 34.673 0.753 -8.480 1.00 67.38 263 LEU A N 1
ATOM 2120 C CA . LEU A 1 263 ? 35.998 1.091 -7.949 1.00 67.38 263 LEU A CA 1
ATOM 2121 C C . LEU A 1 263 ? 36.900 -0.139 -7.796 1.00 67.38 263 LEU A C 1
ATOM 2123 O O . LEU A 1 263 ? 38.076 -0.054 -8.134 1.00 67.38 263 LEU A O 1
ATOM 2127 N N . GLN A 1 264 ? 36.367 -1.282 -7.346 1.00 66.19 264 GLN A N 1
ATOM 2128 C CA . GLN A 1 264 ? 37.113 -2.547 -7.310 1.00 66.19 264 GLN A CA 1
ATOM 2129 C C . GLN A 1 264 ? 37.553 -2.997 -8.707 1.00 66.19 264 GLN A C 1
ATOM 2131 O O . GLN A 1 264 ? 38.648 -3.525 -8.867 1.00 66.19 264 GLN A O 1
ATOM 2136 N N . ILE A 1 265 ? 36.730 -2.783 -9.735 1.00 65.56 265 ILE A N 1
ATOM 2137 C CA . ILE A 1 265 ? 37.099 -3.139 -11.110 1.00 65.56 265 ILE A CA 1
ATOM 2138 C C . ILE A 1 265 ? 38.196 -2.212 -11.629 1.00 65.56 265 ILE A C 1
ATOM 2140 O O . ILE A 1 265 ? 39.162 -2.691 -12.223 1.00 65.56 265 ILE A O 1
ATOM 2144 N N . PHE A 1 266 ? 38.071 -0.903 -11.398 1.00 64.38 266 PHE A N 1
ATOM 2145 C CA . PHE A 1 266 ? 39.093 0.054 -11.813 1.00 64.38 266 PHE A CA 1
ATOM 2146 C C . PHE A 1 266 ? 40.412 -0.168 -11.072 1.00 64.38 266 PHE A C 1
ATOM 2148 O O . PHE A 1 266 ? 41.451 -0.180 -11.719 1.00 64.38 266 PHE A O 1
ATOM 2155 N N . SER A 1 267 ? 40.401 -0.451 -9.766 1.00 60.59 267 SER A N 1
ATOM 2156 C CA . SER A 1 267 ? 41.632 -0.761 -9.030 1.00 60.59 267 SER A CA 1
ATOM 2157 C C . SER A 1 267 ? 42.295 -2.055 -9.517 1.00 60.59 267 SER A C 1
ATOM 2159 O O . SER A 1 267 ? 43.513 -2.091 -9.683 1.00 60.59 267 SER A O 1
ATOM 2161 N N . HIS A 1 268 ? 41.514 -3.090 -9.839 1.00 58.72 268 HIS A N 1
ATOM 2162 C CA . HIS A 1 268 ? 42.043 -4.357 -10.353 1.00 58.72 268 HIS A CA 1
ATOM 2163 C C . HIS A 1 268 ? 42.570 -4.246 -11.795 1.00 58.72 268 HIS A C 1
ATOM 2165 O O . HIS A 1 268 ? 43.584 -4.851 -12.141 1.00 58.72 268 HIS A O 1
ATOM 2171 N N . ARG A 1 269 ? 41.930 -3.432 -12.645 1.00 60.97 269 ARG A N 1
ATOM 2172 C CA . ARG A 1 269 ? 42.393 -3.179 -14.020 1.00 60.97 269 ARG A CA 1
ATOM 2173 C C . ARG A 1 269 ? 43.590 -2.236 -14.088 1.00 60.97 269 ARG A C 1
ATOM 2175 O O . ARG A 1 269 ? 44.451 -2.460 -14.930 1.00 60.97 269 ARG A O 1
ATOM 2182 N N . SER A 1 270 ? 43.697 -1.255 -13.192 1.00 55.50 270 SER A N 1
ATOM 2183 C CA . SER A 1 270 ? 44.916 -0.448 -13.040 1.00 55.50 270 SER A CA 1
ATOM 2184 C C . SER A 1 270 ? 46.106 -1.315 -12.616 1.00 55.50 270 SER A C 1
ATOM 2186 O O . SER A 1 270 ? 47.206 -1.137 -13.130 1.00 55.50 270 SER A O 1
ATOM 2188 N N . PHE A 1 271 ? 45.875 -2.313 -11.754 1.00 42.22 271 PHE A N 1
ATOM 2189 C CA . PHE A 1 271 ? 46.899 -3.274 -11.331 1.00 42.22 271 PHE A CA 1
ATOM 2190 C C . PHE A 1 271 ? 47.363 -4.195 -12.479 1.00 42.22 271 PHE A C 1
ATOM 2192 O O . PHE A 1 271 ? 48.558 -4.404 -12.664 1.00 42.22 271 PHE A O 1
ATOM 2199 N N . LEU A 1 272 ? 46.436 -4.683 -13.313 1.00 46.66 272 LEU A N 1
ATOM 2200 C CA . LEU A 1 272 ? 46.749 -5.500 -14.499 1.00 46.66 272 LEU A CA 1
ATOM 2201 C C . LEU A 1 272 ? 47.326 -4.687 -15.675 1.00 46.66 272 LEU A C 1
ATOM 2203 O O . LEU A 1 272 ? 48.079 -5.226 -16.483 1.00 46.66 272 LEU A O 1
ATOM 2207 N N . GLY A 1 273 ? 46.985 -3.400 -15.780 1.00 43.56 273 GLY A N 1
ATOM 2208 C CA . GLY A 1 273 ? 47.558 -2.476 -16.761 1.00 43.56 273 GLY A CA 1
ATOM 2209 C C . GLY A 1 273 ? 49.015 -2.121 -16.458 1.00 43.56 273 GLY A C 1
ATOM 2210 O O . GLY A 1 273 ? 49.819 -2.039 -17.381 1.00 43.56 273 GLY A O 1
ATOM 2211 N N . LEU A 1 274 ? 49.375 -1.999 -15.174 1.00 38.03 274 LEU A N 1
ATOM 2212 C CA . LEU A 1 274 ? 50.757 -1.786 -14.729 1.00 38.03 274 LEU A CA 1
ATOM 2213 C C . LEU A 1 274 ? 51.651 -3.021 -14.946 1.00 38.03 274 LEU A C 1
ATOM 2215 O O . LEU A 1 274 ? 52.819 -2.859 -15.275 1.00 38.03 274 LEU A O 1
ATOM 2219 N N . GLN A 1 275 ? 51.111 -4.243 -14.859 1.00 39.53 275 GLN A N 1
ATOM 2220 C CA . GLN A 1 275 ? 51.862 -5.478 -15.155 1.00 39.53 275 GLN A CA 1
ATOM 2221 C C . GLN A 1 275 ? 52.073 -5.760 -16.653 1.00 39.53 275 GLN A C 1
ATOM 2223 O O . GLN A 1 275 ? 52.803 -6.680 -17.002 1.00 39.53 275 GLN A O 1
ATOM 2228 N N . ARG A 1 276 ? 51.439 -5.002 -17.558 1.00 41.88 276 ARG A N 1
ATOM 2229 C CA . ARG A 1 276 ? 51.660 -5.116 -19.014 1.00 41.88 276 ARG A CA 1
ATOM 2230 C C . ARG A 1 276 ? 52.645 -4.084 -19.571 1.00 41.88 276 ARG A C 1
ATOM 2232 O O . ARG A 1 276 ? 52.855 -4.063 -20.780 1.00 41.88 276 ARG A O 1
ATOM 2239 N N . ILE A 1 277 ? 53.219 -3.236 -18.715 1.00 46.06 277 ILE A N 1
ATOM 2240 C CA . ILE A 1 277 ? 54.223 -2.218 -19.081 1.00 46.06 277 ILE A CA 1
ATOM 2241 C C . ILE A 1 277 ? 55.585 -2.502 -18.398 1.00 46.06 277 ILE A C 1
ATOM 2243 O O . ILE A 1 277 ? 56.521 -1.722 -18.534 1.00 46.06 277 ILE A O 1
ATOM 2247 N N . SER A 1 278 ? 55.729 -3.635 -17.703 1.00 36.59 278 SER A N 1
ATOM 2248 C CA . SER A 1 278 ? 57.010 -4.140 -17.180 1.00 36.59 278 SER A CA 1
ATOM 2249 C C . SER A 1 278 ? 57.555 -5.271 -18.036 1.00 36.59 278 SER A C 1
ATOM 2251 O O . SER A 1 278 ? 56.766 -6.219 -18.257 1.00 36.59 278 SER A O 1
#

Radius of gyration: 23.32 Å; chains: 1; bounding box: 78×37×57 Å

Secondary structure (DSSP, 8-state):
-EEEE-S-GGG---SEEEEEEESSS---SHHHHHHHHH-HHHHHHHHHHHHTT---TT--EEEE-SSSSSSEEEEEEEESSTTSPP-HHHHHHHHHHHHHHHHHTT-SEEEE--TT-GGG---HHHHHHHHHHHHGGGGGTSEEEEEPTT----S---TT------HHHHHHHHHHHHHHHTT---BHHHHHHHHHHHHHTT-------EEETTEEE-HHHHHHHHHHBTTTBB--TT--STT-B-BPPPSSTHHHHHHHHHHHHHHHHHHHHHTT--

Sequence (278 aa):
MLRYTTGNILSSDNQALVNTVNTVGVMGKGIALSFKNAFPIVDYEYQKAIKEGEIKVGRVQVIKTNLITPEYIINFPTKKHWRQPSKLGYIDSGLQDLVKAIQEYKINSISIPPLGCGNGKLPWQRVKPLMECYLEPLSMDVEILIFEPGFNDQQSVDYNKKVHLTPARAMLLYLMNEYQILGYSINLLVAQKLAYFLQRFGEPLNLQYEKGYYGPYAHRLFHLLKYLNGSFIRFKEENNNPGTINELPRGKPRSIRIISVVLQIFSHRSFLGLQRIS

pLDDT: mean 83.99, std 16.26, range [36.59, 98.75]